Protein AF-A0A645BLD0-F1 (afdb_monomer_lite)

Foldseek 3Di:
DVVVVLVVVVVVVCVVPVDPPCVVPCVVVSVVVVVVVVVVVVCVVVVVVCLQVDQDDLLFFQKKWKWKFWLDIFTFMDRDSVVSVLVSVLSNLCSVLVAAADPDDLQKQWIKMWMWTQTPVRDIDIDIDTHIQDPVCCVVCVVSLVSSLCLLLDLVRVVRRCVVPPDLVFWAWKWKQDPVVRDIDIGGDPLLSQLVVLQNVLSVVSQGRNCRRPSVCQQVWKFPMKMKTKGADDPDPVDPDVPPDRIDIDIDIHTPSSVSNLVSVVVVVDPSVSTHGNNNVVVVVCVVPVPDDPDPPPPDDDDDDDDDDPPDDDDDPDDDDDDDDDDDDDDDDDDD

Sequence (336 aa):
MAVLGLVGYFAAEMLLQKSFHILKRSWKGSVALAAALILACVALELDIPGVERRVPVAEEVQSVEFRLYGQDSVYGDSEDPEMIDRFLTLHQMLVEERPTDSNWDEDALYGSVNLDYTLKNGAHLRRNYSFTISPSEIEAHAALAEQLTELARDREVWQAYMEERFEPGRLMTVEMYLDSENRTLTFEGDTAREILAALKKDIEAGHAGAYTFDSEGWQANTYSTNLSFYYRTPEDTGNGAYYNGSSYSEDVRFSKDYTYLLAALEKAGVDTEDLMTYQKYYDGDYEKYGKEVYYKNQYTEEIQAIPVPDDLTPEIASGDAAVIGGADGPTAVYVG

Secondary structure (DSSP, 8-state):
-HHHHHHHHHHHHHHHH--SGGGGTSHHHHHHHHHHHHHHHHHHHTTTT-STT-PPPGGGEEEEEEEEESSSEEEEEE--HHHHHHHHHHHHHHHHH----PPP-TTSEEEEEEEEEEETTS-EEEEEEEEEE-TTTTTTTHHHHHHHHHHHT-HHHHHHHHHHH--GGGEEEEEEEEGGGTEEEEEEHHHHHHHHHHHHHHHHTT-SSTTTT-HHHHHHHEEEEEEEEEEEPPS---S--S--SSEEEEEEEEETT-HHHHHHHHHTT--GGGPPBHHHHHHHHHHHH-SS-S---------PPPPPPTT---------------SS--------

pLDDT: mean 79.01, std 22.52, range [28.45, 98.62]

Radius of gyration: 28.45 Å; chains: 1; bounding box: 66×66×78 Å

Organism: NCBI:txid1076179

Structure (mmCIF, N/CA/C/O backbone):
data_AF-A0A645BLD0-F1
#
_entry.id   AF-A0A645BLD0-F1
#
loop_
_atom_site.group_PDB
_atom_site.id
_atom_site.type_symbol
_atom_site.label_atom_id
_atom_site.label_alt_id
_atom_site.label_comp_id
_atom_site.label_asym_id
_atom_site.label_entity_id
_atom_site.label_seq_id
_atom_site.pdbx_PDB_ins_code
_atom_site.Cartn_x
_atom_site.Cartn_y
_atom_site.Cartn_z
_atom_site.occupancy
_atom_site.B_iso_or_equiv
_atom_site.auth_seq_id
_atom_site.auth_comp_id
_atom_site.auth_asym_id
_atom_site.auth_atom_id
_atom_site.pdbx_PDB_model_num
ATOM 1 N N . MET A 1 1 ? -10.998 18.434 32.052 1.00 50.22 1 MET A N 1
ATOM 2 C CA . MET A 1 1 ? -12.297 17.795 31.725 1.00 50.22 1 MET A CA 1
ATOM 3 C C . MET A 1 1 ? -13.302 17.794 32.883 1.00 50.22 1 MET A C 1
ATOM 5 O O . MET A 1 1 ? -14.346 18.415 32.739 1.00 50.22 1 MET A O 1
ATOM 9 N N . ALA A 1 2 ? -13.009 17.201 34.049 1.00 44.94 2 ALA A N 1
ATOM 10 C CA . ALA A 1 2 ? -13.977 17.109 35.161 1.00 44.94 2 ALA A CA 1
ATOM 11 C C . ALA A 1 2 ? -14.474 18.468 35.709 1.00 44.94 2 ALA A C 1
ATOM 13 O O . ALA A 1 2 ? -15.653 18.619 36.024 1.00 44.94 2 ALA A O 1
ATOM 14 N N . VAL A 1 3 ? -13.597 19.477 35.770 1.00 49.69 3 VAL A N 1
ATOM 15 C CA . VAL A 1 3 ? -13.947 20.832 36.243 1.00 49.69 3 VAL A CA 1
ATOM 16 C C . VAL A 1 3 ? -14.898 21.540 35.270 1.00 49.69 3 VAL A C 1
ATOM 18 O O . VAL A 1 3 ? -15.888 22.117 35.700 1.00 49.69 3 VAL A O 1
ATOM 21 N N . LEU A 1 4 ? -14.657 21.427 33.960 1.00 61.53 4 LEU A N 1
ATOM 22 C CA . LEU A 1 4 ? -15.536 21.974 32.917 1.00 61.53 4 LEU A CA 1
ATOM 23 C C . LEU A 1 4 ? -16.904 21.275 32.893 1.00 61.53 4 LEU A C 1
ATOM 25 O O . LEU A 1 4 ? -17.925 21.947 32.771 1.00 61.53 4 LEU A O 1
ATOM 29 N N . GLY A 1 5 ? -16.941 19.952 33.093 1.00 61.47 5 GLY A N 1
ATOM 30 C CA . GLY A 1 5 ? -18.193 19.196 33.223 1.00 61.47 5 GLY A CA 1
ATOM 31 C C . GLY A 1 5 ? -19.020 19.608 34.448 1.00 61.47 5 GLY A C 1
ATOM 32 O O . GLY A 1 5 ? -20.235 19.772 34.350 1.00 61.47 5 GLY A O 1
ATOM 33 N N . LEU A 1 6 ? -18.365 19.859 35.587 1.00 60.03 6 LEU A N 1
ATOM 34 C CA . LEU A 1 6 ? -19.014 20.393 36.791 1.00 60.03 6 LEU A CA 1
ATOM 35 C C . LEU A 1 6 ? -19.555 21.811 36.572 1.00 60.03 6 LEU A C 1
ATOM 37 O O . LEU A 1 6 ? -20.690 22.095 36.952 1.00 60.03 6 LEU A O 1
ATOM 41 N N . VAL A 1 7 ? -18.778 22.686 35.927 1.00 65.69 7 VAL A N 1
ATOM 42 C CA . VAL A 1 7 ? -19.206 24.055 35.590 1.00 65.69 7 VAL A CA 1
ATOM 43 C C . VAL A 1 7 ? -20.411 24.032 34.644 1.00 65.69 7 VAL A C 1
ATOM 45 O O . VAL A 1 7 ? -21.383 24.745 34.889 1.00 65.69 7 VAL A O 1
ATOM 48 N N . GLY A 1 8 ? -20.399 23.168 33.624 1.00 67.19 8 GLY A N 1
ATOM 49 C CA . GLY A 1 8 ? -21.519 22.987 32.697 1.00 67.19 8 GLY A CA 1
ATOM 50 C C . GLY A 1 8 ? -22.792 22.477 33.380 1.00 67.19 8 GLY A C 1
ATOM 51 O O . GLY A 1 8 ? -23.874 23.010 33.132 1.00 67.19 8 GLY A O 1
ATOM 52 N N . TYR A 1 9 ? -22.672 21.508 34.296 1.00 67.06 9 TYR A N 1
ATOM 53 C CA . TYR A 1 9 ? -23.810 21.011 35.076 1.00 67.06 9 TYR A CA 1
ATOM 54 C C . TYR A 1 9 ? -24.445 22.108 35.935 1.00 67.06 9 TYR A C 1
ATOM 56 O O . TYR A 1 9 ? -25.657 22.314 35.874 1.00 67.06 9 TYR A O 1
ATOM 64 N N . PHE A 1 10 ? -23.637 22.843 36.707 1.00 62.00 10 PHE A N 1
ATOM 65 C CA . PHE A 1 10 ? -24.157 23.904 37.570 1.00 62.00 10 PHE A CA 1
ATOM 66 C C . PHE A 1 10 ? -24.741 25.069 36.763 1.00 62.00 10 PHE A C 1
ATOM 68 O O . PHE A 1 10 ? -25.770 25.611 37.162 1.00 62.00 10 PHE A O 1
ATOM 75 N N . ALA A 1 11 ? -24.157 25.414 35.611 1.00 62.56 11 ALA A N 1
ATOM 76 C CA . ALA A 1 11 ? -24.707 26.426 34.710 1.00 62.56 11 ALA A CA 1
ATOM 77 C C . ALA A 1 11 ? -26.077 26.011 34.136 1.00 62.56 11 ALA A C 1
ATOM 79 O O . ALA A 1 11 ? -27.018 26.809 34.149 1.00 62.56 11 ALA A O 1
ATOM 80 N N . ALA A 1 12 ? -26.227 24.756 33.699 1.00 65.62 12 ALA A N 1
ATOM 81 C CA . ALA A 1 12 ? -27.497 24.220 33.204 1.00 65.62 12 ALA A CA 1
ATOM 82 C C . ALA A 1 12 ? -28.564 24.118 34.312 1.00 65.62 12 ALA A C 1
ATOM 84 O O . ALA A 1 12 ? -29.725 24.473 34.103 1.00 65.62 12 ALA A O 1
ATOM 85 N N . GLU A 1 13 ? -28.175 23.691 35.515 1.00 61.47 13 GLU A N 1
ATOM 86 C CA . GLU A 1 13 ? -29.075 23.585 36.668 1.00 61.47 13 GLU A CA 1
ATOM 87 C C . GLU A 1 13 ? -29.535 24.974 37.161 1.00 61.47 13 GLU A C 1
ATOM 89 O O . GLU A 1 13 ? -30.711 25.163 37.490 1.00 61.47 13 GLU A O 1
ATOM 94 N N . MET A 1 14 ? -28.648 25.976 37.123 1.00 62.94 14 MET A N 1
ATOM 95 C CA . MET A 1 14 ? -28.976 27.380 37.405 1.00 62.94 14 MET A CA 1
ATOM 96 C C . MET A 1 14 ? -29.949 27.977 36.382 1.00 62.94 14 MET A C 1
ATOM 98 O O . MET A 1 14 ? -30.863 28.708 36.774 1.00 62.94 14 MET A O 1
ATOM 102 N N . LEU A 1 15 ? -29.794 27.648 35.096 1.00 61.81 15 LEU A N 1
ATOM 103 C CA . LEU A 1 15 ? -30.707 28.073 34.029 1.00 61.81 15 LEU A CA 1
ATOM 104 C C . LEU A 1 15 ? -32.101 27.447 34.174 1.00 61.81 15 LEU A C 1
ATOM 106 O O . LEU A 1 15 ? -33.102 28.137 33.982 1.00 61.81 15 LEU A O 1
ATOM 110 N N . LEU A 1 16 ? -32.177 26.169 34.560 1.00 57.75 16 LEU A N 1
ATOM 111 C CA . LEU A 1 16 ? -33.441 25.441 34.719 1.00 57.75 16 LEU A CA 1
ATOM 112 C C . LEU A 1 16 ? -34.217 25.830 35.986 1.00 57.75 16 LEU A C 1
ATOM 114 O O . LEU A 1 16 ? -35.445 25.884 35.953 1.00 57.75 16 LEU A O 1
ATOM 118 N N . GLN A 1 17 ? -33.533 26.099 37.103 1.00 58.41 17 GLN A N 1
ATOM 119 C CA . GLN A 1 17 ? -34.194 26.380 38.389 1.00 58.41 17 GLN A CA 1
ATOM 120 C C . GLN A 1 17 ? -34.234 27.864 38.776 1.00 58.41 17 GLN A C 1
ATOM 122 O O . GLN A 1 17 ? -34.915 28.220 39.741 1.00 58.41 17 GLN A O 1
ATOM 127 N N . LYS A 1 18 ? -33.536 28.740 38.039 1.00 51.81 18 LYS A N 1
ATOM 128 C CA . LYS A 1 18 ? -33.571 30.205 38.198 1.00 51.81 18 LYS A CA 1
ATOM 129 C C . LYS A 1 18 ? -33.331 30.682 39.646 1.00 51.81 18 LYS A C 1
ATOM 131 O O . LYS A 1 18 ? -33.941 31.650 40.098 1.00 51.81 18 LYS A O 1
ATOM 136 N N . SER A 1 19 ? -32.474 29.991 40.403 1.00 51.62 19 SER A N 1
ATOM 137 C CA . SER A 1 19 ? -32.195 30.277 41.819 1.00 51.62 19 SER A CA 1
ATOM 138 C C . SER A 1 19 ? -30.755 29.915 42.193 1.00 51.62 19 SER A C 1
ATOM 140 O O . SER A 1 19 ? -30.235 28.906 41.747 1.00 51.62 19 SER A O 1
ATOM 142 N N . PHE A 1 20 ? -30.105 30.710 43.048 1.00 54.28 20 PHE A N 1
ATOM 143 C CA . PHE A 1 20 ? -28.718 30.490 43.501 1.00 54.28 20 PHE A CA 1
ATOM 144 C C . PHE A 1 20 ? -28.605 29.596 44.756 1.00 54.28 20 PHE A C 1
ATOM 146 O O . PHE A 1 20 ? -27.507 29.288 45.210 1.00 54.28 20 PHE A O 1
ATOM 153 N N . HIS A 1 21 ? -29.726 29.139 45.330 1.00 55.88 21 HIS A N 1
ATOM 154 C CA . HIS A 1 21 ? -29.753 28.334 46.568 1.00 55.88 21 HIS A CA 1
ATOM 155 C C . HIS A 1 21 ? -29.463 26.827 46.370 1.00 55.88 21 HIS A C 1
ATOM 157 O O . HIS A 1 21 ? -29.637 26.024 47.290 1.00 55.88 21 HIS A O 1
ATOM 163 N N . ILE A 1 22 ? -29.031 26.425 45.174 1.00 52.97 22 ILE A N 1
ATOM 164 C CA . ILE A 1 22 ? -28.998 25.025 44.728 1.00 52.97 22 ILE A CA 1
ATOM 165 C C . ILE A 1 22 ? -27.804 24.247 45.328 1.00 52.97 22 ILE A C 1
ATOM 167 O O . ILE A 1 22 ? -27.909 23.044 45.556 1.00 52.97 22 ILE A O 1
ATOM 171 N N . LEU A 1 23 ? -26.733 24.934 45.754 1.00 53.75 23 LEU A N 1
ATOM 172 C CA . LEU A 1 23 ? -25.474 24.322 46.220 1.00 53.75 23 LEU A CA 1
ATOM 173 C C . LEU A 1 23 ? -25.611 23.332 47.398 1.00 53.75 23 LEU A C 1
ATOM 175 O O . LEU A 1 23 ? -24.814 22.409 47.523 1.00 53.75 23 LEU A O 1
ATOM 179 N N . LYS A 1 24 ? -26.620 23.491 48.268 1.00 54.28 24 LYS A N 1
ATOM 180 C CA . LYS A 1 24 ? -26.880 22.554 49.386 1.00 54.28 24 LYS A CA 1
ATOM 181 C C . LYS A 1 24 ? -27.912 21.470 49.064 1.00 54.28 24 LYS A C 1
ATOM 183 O O . LYS A 1 24 ? -28.011 20.495 49.806 1.00 54.28 24 LYS A O 1
ATOM 188 N N . ARG A 1 25 ? -28.706 21.630 47.999 1.00 59.25 25 ARG A N 1
ATOM 189 C CA . ARG A 1 25 ? -29.862 20.769 47.690 1.00 59.25 25 ARG A CA 1
ATOM 190 C C . ARG A 1 25 ? -29.610 19.842 46.499 1.00 59.25 25 ARG A C 1
ATOM 192 O O . ARG A 1 25 ? -30.139 18.734 46.513 1.00 59.25 25 ARG A O 1
ATOM 199 N N . SER A 1 26 ? -28.780 20.238 45.534 1.00 59.78 26 SER A N 1
ATOM 200 C CA . SER A 1 26 ? -28.466 19.427 44.351 1.00 59.78 26 SER A CA 1
ATOM 201 C C . SER A 1 26 ? -27.214 18.564 44.465 1.00 59.78 26 SER A C 1
ATOM 203 O O . SER A 1 26 ? -26.926 17.818 43.538 1.00 59.78 26 SER A O 1
ATOM 205 N N . TRP A 1 27 ? -26.515 18.559 45.606 1.00 66.56 27 TRP A N 1
ATOM 206 C CA . TRP A 1 27 ? -25.286 17.769 45.779 1.00 66.56 27 TRP A CA 1
ATOM 207 C C . TRP A 1 27 ? -25.460 16.279 45.433 1.00 66.56 27 TRP A C 1
ATOM 209 O O . TRP A 1 27 ? -24.560 15.669 44.869 1.00 66.56 27 TRP A O 1
ATOM 219 N N . LYS A 1 28 ? -26.639 15.697 45.700 1.00 72.69 28 LYS A N 1
ATOM 220 C CA . LYS A 1 28 ? -26.962 14.314 45.310 1.00 72.69 28 LYS A CA 1
ATOM 221 C C . LYS A 1 28 ? -27.091 14.145 43.794 1.00 72.69 28 LYS A C 1
ATOM 223 O O . LYS A 1 28 ? -26.675 13.119 43.274 1.00 72.69 28 LYS A O 1
ATOM 228 N N . GLY A 1 29 ? -27.650 15.140 43.104 1.00 69.50 29 GLY A N 1
ATOM 229 C CA . GLY A 1 29 ? -27.737 15.181 41.642 1.00 69.50 29 GLY A CA 1
ATOM 230 C C . GLY A 1 29 ? -26.362 15.362 41.004 1.00 69.50 29 GLY A C 1
ATOM 231 O O . GLY A 1 29 ? -26.018 14.616 40.095 1.00 69.50 29 GLY A O 1
ATOM 232 N N . SER A 1 30 ? -25.529 16.247 41.561 1.00 67.25 30 SER A N 1
ATOM 233 C CA . SER A 1 30 ? -24.136 16.419 41.135 1.00 67.25 30 SER A CA 1
ATOM 234 C C . SER A 1 30 ? -23.315 15.142 41.320 1.00 67.25 30 SER A C 1
ATOM 236 O O . SER A 1 30 ? -22.582 14.757 40.417 1.00 67.25 30 SER A O 1
ATOM 238 N N . VAL A 1 31 ? -23.457 14.453 42.460 1.00 77.25 31 VAL A N 1
ATOM 239 C CA . VAL A 1 31 ? -22.788 13.163 42.708 1.00 77.25 31 VAL A CA 1
ATOM 240 C C . VAL A 1 31 ? -23.306 12.081 41.756 1.00 77.25 31 VAL A C 1
ATOM 242 O O . VAL A 1 31 ? -22.503 11.331 41.211 1.00 77.25 31 VAL A O 1
ATOM 245 N N . ALA A 1 32 ? -24.618 12.012 41.513 1.00 78.06 32 ALA A N 1
ATOM 246 C CA . ALA A 1 32 ? -25.200 11.048 40.580 1.00 78.06 32 ALA A CA 1
ATOM 247 C C . ALA A 1 32 ? -24.738 11.286 39.134 1.00 78.06 32 ALA A C 1
ATOM 249 O O . ALA A 1 32 ? -24.388 10.331 38.446 1.00 78.06 32 ALA A O 1
ATOM 250 N N . LEU A 1 33 ? -24.678 12.543 38.685 1.00 77.75 33 LEU A N 1
ATOM 251 C CA . LEU A 1 33 ? -24.148 12.874 37.365 1.00 77.75 33 LEU A CA 1
ATOM 252 C C . LEU A 1 33 ? -22.652 12.569 37.271 1.00 77.75 33 LEU A C 1
ATOM 254 O O . LEU A 1 33 ? -22.224 11.981 36.286 1.00 77.75 33 LEU A O 1
ATOM 258 N N . ALA A 1 34 ? -21.861 12.941 38.280 1.00 75.62 34 ALA A N 1
ATOM 259 C CA . ALA A 1 34 ? -20.436 12.629 38.300 1.00 75.62 34 ALA A CA 1
ATOM 260 C C . ALA A 1 34 ? -20.203 11.113 38.217 1.00 75.62 34 ALA A C 1
ATOM 262 O O . ALA A 1 34 ? -19.377 10.667 37.428 1.00 75.62 34 ALA A O 1
ATOM 263 N N . ALA A 1 35 ? -20.981 10.317 38.958 1.00 79.69 35 ALA A N 1
ATOM 264 C CA . ALA A 1 35 ? -20.940 8.861 38.869 1.00 79.69 35 ALA A CA 1
ATOM 265 C C . ALA A 1 35 ? -21.338 8.352 37.472 1.00 79.69 35 ALA A C 1
ATOM 267 O O . ALA A 1 35 ? -20.658 7.486 36.932 1.00 79.69 35 ALA A O 1
ATOM 268 N N . ALA A 1 36 ? -22.388 8.908 36.858 1.00 85.00 36 ALA A N 1
ATOM 269 C CA . ALA A 1 36 ? -22.806 8.538 35.505 1.00 85.00 36 ALA A CA 1
ATOM 270 C C . ALA A 1 36 ? -21.742 8.880 34.446 1.00 85.00 36 ALA A C 1
ATOM 272 O O . ALA A 1 36 ? -21.495 8.075 33.555 1.00 85.00 36 ALA A O 1
ATOM 273 N N . LEU A 1 37 ? -21.081 10.035 34.563 1.00 83.44 37 LEU A N 1
ATOM 274 C CA . LEU A 1 37 ? -19.983 10.434 33.681 1.00 83.44 37 LEU A CA 1
ATOM 275 C C . LEU A 1 37 ? -18.760 9.534 33.854 1.00 83.44 37 LEU A C 1
ATOM 277 O O . LEU A 1 37 ? -18.179 9.127 32.860 1.00 83.44 37 LEU A O 1
ATOM 281 N N . ILE A 1 38 ? -18.398 9.180 35.091 1.00 85.50 38 ILE A N 1
ATOM 282 C CA . ILE A 1 38 ? -17.314 8.222 35.350 1.00 85.50 38 ILE A CA 1
ATOM 283 C C . ILE A 1 38 ? -17.651 6.867 34.724 1.00 85.50 38 ILE A C 1
ATOM 285 O O . ILE A 1 38 ? -16.814 6.304 34.030 1.00 85.50 38 ILE A O 1
ATOM 289 N N . LEU A 1 39 ? -18.876 6.365 34.912 1.00 89.25 39 LEU A N 1
ATOM 290 C CA . LEU A 1 39 ? -19.313 5.110 34.296 1.00 89.25 39 LEU A CA 1
ATOM 291 C C . LEU A 1 39 ? -19.285 5.180 32.766 1.00 89.25 39 LEU A C 1
ATOM 293 O O . LEU A 1 39 ? -18.866 4.218 32.133 1.00 89.25 39 LEU A O 1
ATOM 297 N N . ALA A 1 40 ? -19.686 6.307 32.175 1.00 88.19 40 ALA A N 1
ATOM 298 C CA . ALA A 1 40 ? -19.599 6.515 30.734 1.00 88.19 40 ALA A CA 1
ATOM 299 C C . ALA A 1 40 ? -18.141 6.544 30.251 1.00 88.19 40 ALA A C 1
ATOM 301 O O . ALA A 1 40 ? -17.823 5.867 29.281 1.00 88.19 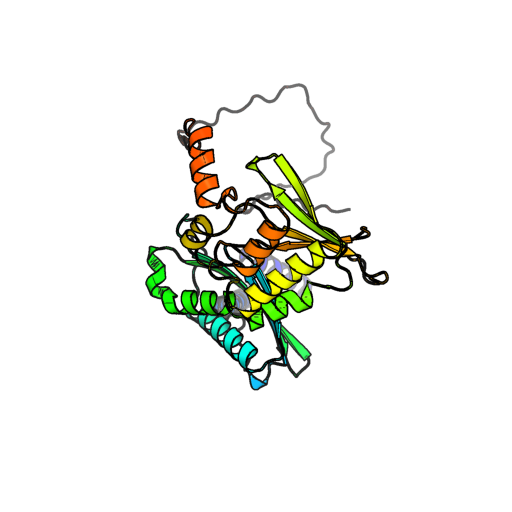40 ALA A O 1
ATOM 302 N N . CYS A 1 41 ? -17.244 7.255 30.943 1.00 86.69 41 CYS A N 1
ATOM 303 C CA . CYS A 1 41 ? -15.819 7.276 30.609 1.00 86.69 41 CYS A CA 1
ATOM 304 C C . CYS A 1 41 ? -15.198 5.880 30.700 1.00 86.69 41 CYS A C 1
ATOM 306 O O . CYS A 1 41 ? -14.531 5.466 29.764 1.00 86.69 41 CYS A O 1
ATOM 308 N N . VAL A 1 42 ? -15.476 5.131 31.771 1.00 89.31 42 VAL A N 1
ATOM 309 C CA . VAL A 1 42 ? -14.995 3.749 31.929 1.00 89.31 42 VAL A CA 1
ATOM 310 C C . VAL A 1 42 ? -15.566 2.843 30.836 1.00 89.31 42 VAL A C 1
ATOM 312 O O . VAL A 1 42 ? -14.854 1.998 30.307 1.00 89.31 42 VAL A O 1
ATOM 315 N N . ALA A 1 43 ? -16.836 3.017 30.460 1.00 88.25 43 ALA A N 1
ATOM 316 C CA . ALA A 1 43 ? -17.438 2.243 29.378 1.00 88.25 43 ALA A CA 1
ATOM 317 C C . ALA A 1 43 ? -16.798 2.529 28.011 1.00 88.25 43 ALA A C 1
ATOM 319 O O . ALA A 1 43 ? -16.690 1.613 27.200 1.00 88.25 43 ALA A O 1
ATOM 320 N N . LEU A 1 44 ? -16.382 3.774 27.767 1.00 87.31 44 LEU A N 1
ATOM 321 C CA . LEU A 1 44 ? -15.659 4.164 26.557 1.00 87.31 44 LEU A CA 1
ATOM 322 C C . LEU A 1 44 ? -14.209 3.662 26.579 1.00 87.31 44 LEU A C 1
ATOM 324 O O . LEU A 1 44 ? -13.760 3.100 25.593 1.00 87.31 44 LEU A O 1
ATOM 328 N N . GLU A 1 45 ? -13.507 3.800 27.705 1.00 84.62 45 GLU A N 1
ATOM 329 C CA . GLU A 1 45 ? -12.110 3.369 27.865 1.00 84.62 45 GLU A CA 1
ATOM 330 C C . GLU A 1 45 ? -11.947 1.848 27.748 1.00 84.62 45 GLU A C 1
ATOM 332 O O . GLU A 1 45 ? -10.973 1.355 27.188 1.00 84.62 45 GLU A O 1
ATOM 337 N N . LEU A 1 46 ? -12.924 1.086 28.240 1.00 86.00 46 LEU A N 1
ATOM 338 C CA . LEU A 1 46 ? -12.948 -0.370 28.093 1.00 86.00 46 LEU A CA 1
ATOM 339 C C . LEU A 1 46 ? -13.497 -0.833 26.736 1.00 86.00 46 LEU A C 1
ATOM 341 O O . LEU A 1 46 ? -13.603 -2.042 26.523 1.00 86.00 46 LEU A O 1
ATOM 345 N N . ASP A 1 47 ? -13.886 0.100 25.860 1.00 88.50 47 ASP A N 1
ATOM 346 C CA . ASP A 1 47 ? -14.599 -0.161 24.610 1.00 88.50 47 ASP A CA 1
ATOM 347 C C . ASP A 1 47 ? -15.763 -1.152 24.810 1.00 88.50 47 ASP A C 1
ATOM 349 O O . ASP A 1 47 ? -15.923 -2.122 24.073 1.00 88.50 47 ASP A O 1
ATOM 353 N N . ILE A 1 48 ? -16.593 -0.942 25.846 1.00 80.88 48 ILE A N 1
ATOM 354 C CA . ILE A 1 48 ? -17.772 -1.791 26.114 1.00 80.88 48 ILE A CA 1
ATOM 355 C C . ILE A 1 48 ? -18.705 -1.873 24.893 1.00 80.88 48 ILE A C 1
ATOM 357 O O . ILE A 1 48 ? -19.227 -2.959 24.630 1.00 80.88 48 ILE A O 1
ATOM 361 N N . PRO A 1 49 ? -18.944 -0.783 24.132 1.00 83.94 49 PRO A N 1
ATOM 362 C CA . PRO A 1 49 ? -19.730 -0.872 22.906 1.00 83.94 49 PRO A CA 1
ATOM 363 C C . PRO A 1 49 ? -19.023 -1.640 21.773 1.00 83.94 49 PRO A C 1
ATOM 365 O O . PRO A 1 49 ? -19.679 -1.976 20.788 1.00 83.94 49 PRO A O 1
ATOM 368 N N . GLY A 1 50 ? -17.721 -1.918 21.900 1.00 83.69 50 GLY A N 1
ATOM 369 C CA . GLY A 1 50 ? -16.924 -2.687 20.948 1.00 83.69 50 GLY A CA 1
ATOM 370 C C . GLY A 1 50 ? -16.656 -1.951 19.640 1.00 83.69 50 GLY A C 1
ATOM 371 O O . GLY A 1 50 ? -16.527 -2.598 18.606 1.00 83.69 50 GLY A O 1
ATOM 372 N N . VAL A 1 51 ? -16.653 -0.614 19.639 1.00 83.75 51 VAL A N 1
ATOM 373 C CA . VAL A 1 51 ? -16.484 0.176 18.413 1.00 83.75 51 VAL A CA 1
ATOM 374 C C . VAL A 1 51 ? -15.086 -0.018 17.849 1.00 83.75 51 VAL A C 1
ATOM 376 O O . VAL A 1 51 ? -14.961 -0.275 16.652 1.00 83.75 51 VAL A O 1
ATOM 379 N N . GLU A 1 52 ? -14.050 0.073 18.681 1.00 83.25 52 GLU A N 1
ATOM 380 C CA . GLU A 1 52 ? -12.658 -0.051 18.232 1.00 83.25 52 GLU A CA 1
ATOM 381 C C . GLU A 1 52 ? -12.348 -1.476 17.779 1.00 83.25 52 GLU A C 1
ATOM 383 O O . GLU A 1 52 ? -11.634 -1.681 16.802 1.00 83.25 52 GLU A O 1
ATOM 388 N N . ARG A 1 53 ? -12.939 -2.466 18.456 1.00 88.19 53 ARG A N 1
ATOM 389 C CA . ARG A 1 53 ? -12.724 -3.895 18.177 1.00 88.19 53 ARG A CA 1
ATOM 390 C C . ARG A 1 53 ? -13.639 -4.479 17.104 1.00 88.19 53 ARG A C 1
ATOM 392 O O . ARG A 1 53 ? -13.573 -5.673 16.826 1.00 88.19 53 ARG A O 1
ATOM 399 N N . ARG A 1 54 ? -14.540 -3.680 16.533 1.00 92.44 54 ARG A N 1
ATOM 400 C CA . ARG A 1 54 ? -15.507 -4.176 15.552 1.00 92.44 54 ARG A CA 1
ATOM 401 C C . ARG A 1 54 ? -14.831 -4.492 14.219 1.00 92.44 54 ARG A C 1
ATOM 403 O O . ARG A 1 54 ? -14.483 -3.573 13.478 1.00 92.44 54 ARG A O 1
ATOM 410 N N . VAL A 1 55 ? -14.821 -5.778 13.883 1.00 96.38 55 VAL A N 1
ATOM 411 C CA . VAL A 1 55 ? -14.571 -6.325 12.543 1.00 96.38 55 VAL A CA 1
ATOM 412 C C . VAL A 1 55 ? -15.920 -6.737 11.929 1.00 96.38 55 VAL A C 1
ATOM 414 O O . VAL A 1 55 ? -16.739 -7.334 12.635 1.00 96.38 55 VAL A O 1
ATOM 417 N N . PRO A 1 56 ? -16.238 -6.360 10.676 1.00 95.94 56 PRO A N 1
ATOM 418 C CA . PRO A 1 56 ? -17.492 -6.764 10.047 1.00 95.94 56 PRO A CA 1
ATOM 419 C C . PRO A 1 56 ? -17.461 -8.254 9.677 1.00 95.94 56 PRO A C 1
ATOM 421 O O . PRO A 1 56 ? -16.401 -8.829 9.457 1.00 95.94 56 PRO A O 1
ATOM 424 N N . VAL A 1 57 ? -18.630 -8.893 9.603 1.00 94.19 57 VAL A N 1
ATOM 425 C CA . VAL A 1 57 ? -18.730 -10.295 9.166 1.00 94.19 57 VAL A CA 1
ATOM 426 C C . VAL A 1 57 ? -18.605 -10.349 7.643 1.00 94.19 57 VAL A C 1
ATOM 428 O O . VAL A 1 57 ? -19.251 -9.556 6.963 1.00 94.19 57 VAL A O 1
ATOM 431 N N . ALA A 1 58 ? -17.840 -11.302 7.099 1.00 95.00 58 ALA A N 1
ATOM 432 C CA . ALA A 1 58 ? -17.594 -11.426 5.655 1.00 95.00 58 ALA A CA 1
ATOM 433 C C . ALA A 1 58 ? -18.878 -11.415 4.806 1.00 95.00 58 ALA A C 1
ATOM 435 O O . ALA A 1 58 ? -18.962 -10.740 3.784 1.00 95.00 58 ALA A O 1
ATOM 436 N N . GLU A 1 59 ? -19.932 -12.089 5.271 1.00 95.62 59 GLU A N 1
ATOM 437 C CA . GLU A 1 59 ? -21.227 -12.139 4.585 1.00 95.62 59 GLU A CA 1
ATOM 438 C C . GLU A 1 59 ? -21.937 -10.778 4.493 1.00 95.62 59 GLU A C 1
ATOM 440 O O . GLU A 1 59 ? -22.811 -10.608 3.640 1.00 95.62 59 GLU A O 1
ATOM 445 N N . GLU A 1 60 ? -21.591 -9.815 5.346 1.00 96.38 60 GLU A N 1
ATOM 446 C CA . GLU A 1 60 ? -22.153 -8.461 5.351 1.00 96.38 60 GLU A CA 1
ATOM 447 C C . GLU A 1 60 ? -21.361 -7.493 4.467 1.00 96.38 60 GLU A C 1
ATOM 449 O O . GLU A 1 60 ? -21.893 -6.439 4.110 1.00 96.38 60 GLU A O 1
ATOM 454 N N . VAL A 1 61 ? -20.123 -7.835 4.102 1.00 98.25 61 VAL A N 1
ATOM 455 C CA . VAL A 1 61 ? -19.237 -6.987 3.299 1.00 98.25 61 VAL A CA 1
ATOM 456 C C . VAL A 1 61 ? -19.603 -7.111 1.821 1.00 98.25 61 VAL A C 1
ATOM 458 O O . VAL A 1 61 ? -19.830 -8.203 1.301 1.00 98.25 61 VAL A O 1
ATOM 461 N N . GLN A 1 62 ? -19.724 -5.965 1.157 1.00 98.19 62 GLN A N 1
ATOM 462 C CA . GLN A 1 62 ? -19.896 -5.859 -0.288 1.00 98.19 62 GLN A CA 1
ATOM 463 C C . GLN A 1 62 ? -18.549 -5.637 -0.979 1.00 98.19 62 GLN A C 1
ATOM 465 O O . GLN A 1 62 ? -18.269 -6.305 -1.965 1.00 98.19 62 GLN A O 1
ATOM 470 N N . SER A 1 63 ? -17.737 -4.716 -0.460 1.00 98.25 63 SER A N 1
ATOM 471 C CA . SER A 1 63 ? -16.404 -4.415 -0.978 1.00 98.25 63 SER A CA 1
ATOM 472 C C . SER A 1 63 ? -15.491 -3.896 0.129 1.00 98.25 63 SER A C 1
ATOM 474 O O . SER A 1 63 ? -15.965 -3.440 1.180 1.00 98.25 63 SER A O 1
ATOM 476 N N . VAL A 1 64 ? -14.184 -3.961 -0.114 1.00 98.44 64 VAL A N 1
ATOM 477 C CA . VAL A 1 64 ? -13.151 -3.351 0.726 1.00 98.44 64 VAL A CA 1
ATOM 478 C C . VAL A 1 64 ? -12.270 -2.445 -0.129 1.00 98.44 64 VAL A C 1
ATOM 480 O O . VAL A 1 64 ? -11.701 -2.901 -1.114 1.00 98.44 64 VAL A O 1
ATOM 483 N N . GLU A 1 65 ? -12.156 -1.171 0.245 1.00 98.25 65 GLU A N 1
ATOM 484 C CA . GLU A 1 65 ? -11.042 -0.311 -0.171 1.00 98.25 65 GLU A CA 1
ATOM 485 C C . GLU A 1 65 ? -9.929 -0.482 0.864 1.00 98.25 65 GLU A C 1
ATOM 487 O O . GLU A 1 65 ? -10.171 -0.383 2.072 1.00 98.25 65 GLU A O 1
ATOM 492 N N . PHE A 1 66 ? -8.712 -0.747 0.408 1.00 98.19 66 PHE A N 1
ATOM 493 C CA . PHE A 1 66 ? -7.562 -0.988 1.264 1.00 98.19 66 PHE A CA 1
ATOM 494 C C . PHE A 1 66 ? -6.403 -0.075 0.888 1.00 98.19 66 PHE A C 1
ATOM 496 O O . PHE A 1 66 ? -6.186 0.246 -0.278 1.00 98.19 66 PHE A O 1
ATOM 503 N N . ARG A 1 67 ? -5.612 0.317 1.887 1.00 97.56 67 ARG A N 1
ATOM 504 C CA . ARG A 1 67 ? -4.321 0.979 1.691 1.00 97.56 67 ARG A CA 1
ATOM 505 C C . ARG A 1 67 ? -3.315 0.426 2.680 1.00 97.56 67 ARG A C 1
ATOM 507 O O . ARG A 1 67 ? -3.551 0.480 3.887 1.00 97.56 67 ARG A O 1
ATOM 514 N N . LEU A 1 68 ? -2.211 -0.083 2.159 1.00 97.56 68 LEU A N 1
ATOM 515 C CA . LEU A 1 68 ? -1.074 -0.580 2.914 1.00 97.56 68 LEU A CA 1
ATOM 516 C C . LEU A 1 68 ? 0.087 0.389 2.701 1.00 97.56 68 LEU A C 1
ATOM 518 O O . LEU A 1 68 ? 0.467 0.668 1.564 1.00 97.56 68 LEU A O 1
ATOM 522 N N . TYR A 1 69 ? 0.635 0.904 3.794 1.00 95.25 69 TYR A N 1
ATOM 523 C CA . TYR A 1 69 ? 1.763 1.824 3.800 1.00 95.25 69 TYR A CA 1
ATOM 524 C C . TYR A 1 69 ? 2.880 1.247 4.660 1.00 95.25 69 TYR A C 1
ATOM 526 O O . TYR A 1 69 ? 2.650 0.929 5.822 1.00 95.25 69 TYR A O 1
ATOM 534 N N . GLY A 1 70 ? 4.078 1.166 4.100 1.00 93.75 70 GLY A N 1
ATOM 535 C CA . GLY A 1 70 ? 5.324 0.859 4.793 1.00 93.75 70 GLY A CA 1
ATOM 536 C C . GLY A 1 70 ? 6.460 1.647 4.142 1.00 93.75 70 GLY A C 1
ATOM 537 O O . GLY A 1 70 ? 6.355 2.865 3.992 1.00 93.75 70 GLY A O 1
ATOM 538 N N . GLN A 1 71 ? 7.516 0.961 3.702 1.00 92.38 71 GLN A N 1
ATOM 539 C CA . GLN A 1 71 ? 8.573 1.543 2.860 1.00 92.38 71 GLN A CA 1
ATOM 540 C C . GLN A 1 71 ? 8.052 1.948 1.474 1.00 92.38 71 GLN A C 1
ATOM 542 O O . GLN A 1 71 ? 8.500 2.933 0.884 1.00 92.38 71 GLN A O 1
ATOM 547 N N . ASP A 1 72 ? 7.051 1.213 0.990 1.00 92.25 72 ASP A N 1
ATOM 548 C CA . ASP A 1 72 ? 6.258 1.571 -0.179 1.00 92.25 72 ASP A CA 1
ATOM 549 C C . ASP A 1 72 ? 4.775 1.657 0.165 1.00 92.25 72 ASP A C 1
ATOM 551 O O . ASP A 1 72 ? 4.364 1.382 1.293 1.00 92.25 72 ASP A O 1
ATOM 555 N N . SER A 1 73 ? 3.955 2.018 -0.815 1.00 93.12 73 SER A N 1
ATOM 556 C CA . SER A 1 73 ? 2.507 2.022 -0.648 1.00 93.12 73 SER A CA 1
ATOM 557 C C . SER A 1 73 ? 1.801 1.285 -1.767 1.00 93.12 73 SER A C 1
ATOM 559 O O . SER A 1 73 ? 2.089 1.531 -2.936 1.00 93.12 73 SER A O 1
ATOM 561 N N . VAL A 1 74 ? 0.813 0.472 -1.404 1.00 95.25 74 VAL A N 1
ATOM 562 C CA . VAL A 1 74 ? -0.116 -0.154 -2.345 1.00 95.25 74 VAL A CA 1
ATOM 563 C C . VAL A 1 74 ? -1.541 0.008 -1.833 1.00 95.25 74 VAL A C 1
ATOM 565 O O . VAL A 1 74 ? -1.804 -0.063 -0.631 1.00 95.25 74 VAL A O 1
ATOM 568 N N . TYR A 1 75 ? -2.467 0.295 -2.736 1.00 95.25 75 TYR A N 1
ATOM 569 C CA . TYR A 1 75 ? -3.869 0.516 -2.412 1.00 95.25 75 TYR A CA 1
ATOM 570 C C . TYR A 1 75 ? -4.755 0.150 -3.593 1.00 95.25 75 TYR A C 1
ATOM 572 O O . TYR A 1 75 ? -4.279 0.061 -4.718 1.00 95.25 75 TYR A O 1
ATOM 580 N N . GLY A 1 76 ? -6.029 -0.070 -3.317 1.00 95.94 76 GLY A N 1
ATOM 581 C CA . GLY A 1 76 ? -7.024 -0.411 -4.318 1.00 95.94 76 GLY A CA 1
ATOM 582 C C . GLY A 1 76 ? -8.335 -0.781 -3.651 1.00 95.94 76 GLY A C 1
ATOM 583 O O . GLY A 1 76 ? -8.490 -0.658 -2.430 1.00 95.94 76 GLY A O 1
ATOM 584 N N . ASP A 1 77 ? -9.267 -1.280 -4.446 1.00 96.88 77 ASP A N 1
ATOM 585 C CA . ASP A 1 77 ? -10.514 -1.845 -3.962 1.00 96.88 77 ASP A CA 1
ATOM 586 C C . ASP A 1 77 ? -10.756 -3.253 -4.511 1.00 96.88 77 ASP A C 1
ATOM 588 O O . ASP A 1 77 ? -10.172 -3.676 -5.510 1.00 96.88 77 ASP A O 1
ATOM 592 N N . SER A 1 78 ? -11.583 -4.022 -3.806 1.00 96.62 78 SER A N 1
ATOM 593 C CA . SER A 1 78 ? -11.984 -5.350 -4.252 1.00 96.62 78 SER A CA 1
ATOM 594 C C . SER A 1 78 ? -13.386 -5.723 -3.778 1.00 96.62 78 SER A C 1
ATOM 596 O O . SER A 1 78 ? -13.767 -5.488 -2.627 1.00 96.62 78 SER A O 1
ATOM 598 N N . GLU A 1 79 ? -14.139 -6.357 -4.678 1.00 97.12 79 GLU A N 1
ATOM 599 C CA . GLU A 1 79 ? -15.398 -7.060 -4.396 1.00 97.12 79 GLU A CA 1
ATOM 600 C C . GLU A 1 79 ? -15.201 -8.588 -4.318 1.00 97.12 79 GLU A C 1
ATOM 602 O O . GLU A 1 79 ? -16.161 -9.331 -4.094 1.00 97.12 79 GLU A O 1
ATOM 607 N N . ASP A 1 80 ? -13.974 -9.077 -4.533 1.00 96.75 80 ASP A N 1
ATOM 608 C CA . ASP A 1 80 ? -13.676 -10.506 -4.541 1.00 96.75 80 ASP A CA 1
ATOM 609 C C . ASP A 1 80 ? -13.751 -11.095 -3.117 1.00 96.75 80 ASP A C 1
ATOM 611 O O . ASP A 1 80 ? -13.065 -10.606 -2.213 1.00 96.75 80 ASP A O 1
ATOM 615 N N . PRO A 1 81 ? -14.560 -12.147 -2.878 1.00 96.56 81 PRO A N 1
ATOM 616 C CA . PRO A 1 81 ? -14.719 -12.719 -1.544 1.00 96.56 81 PRO A CA 1
ATOM 617 C C . PRO A 1 81 ? -13.425 -13.244 -0.914 1.00 96.56 81 PRO A C 1
ATOM 619 O O . PRO A 1 81 ? -13.294 -13.172 0.305 1.00 96.56 81 PRO A O 1
ATOM 622 N N . GLU A 1 82 ? -12.487 -13.773 -1.708 1.00 96.12 82 GLU A N 1
ATOM 623 C CA . GLU A 1 82 ? -11.207 -14.283 -1.197 1.00 96.12 82 GLU A CA 1
ATOM 624 C C . GLU A 1 82 ? -10.310 -13.128 -0.734 1.00 96.12 82 GLU A C 1
ATOM 626 O O . GLU A 1 82 ? -9.767 -13.166 0.373 1.00 96.12 82 GLU A O 1
ATOM 631 N N . MET A 1 83 ? -10.237 -12.048 -1.517 1.00 96.56 83 MET A N 1
ATOM 632 C CA . MET A 1 83 ? -9.539 -10.826 -1.112 1.00 96.56 83 MET A CA 1
ATOM 633 C C . MET A 1 83 ? -10.158 -10.185 0.140 1.00 96.56 83 MET A C 1
ATOM 635 O O . MET A 1 83 ? -9.442 -9.804 1.070 1.00 96.56 83 MET A O 1
ATOM 639 N N . ILE A 1 84 ? -11.492 -10.103 0.200 1.00 98.06 84 ILE A N 1
ATOM 640 C CA . ILE A 1 84 ? -12.220 -9.581 1.365 1.00 98.06 84 ILE A CA 1
ATOM 641 C C . ILE A 1 84 ? -11.874 -10.384 2.626 1.00 98.06 84 ILE A C 1
ATOM 643 O O . ILE A 1 84 ? -11.592 -9.785 3.663 1.00 98.06 84 ILE A O 1
ATOM 647 N N . ASP A 1 85 ? -11.865 -11.718 2.556 1.00 97.81 85 ASP A N 1
ATOM 648 C CA . ASP A 1 85 ? -11.559 -12.582 3.706 1.00 97.81 85 ASP A CA 1
ATOM 649 C C . ASP A 1 85 ? -10.133 -12.367 4.237 1.00 97.81 85 ASP A C 1
ATOM 651 O O . ASP A 1 85 ? -9.911 -12.296 5.449 1.00 97.81 85 ASP A O 1
ATOM 655 N N . ARG A 1 86 ? -9.164 -12.151 3.341 1.00 97.81 86 ARG A N 1
ATOM 656 C CA . ARG A 1 86 ? -7.779 -11.845 3.725 1.00 97.81 86 ARG A CA 1
ATOM 657 C C . ARG A 1 86 ? -7.644 -10.487 4.408 1.00 97.81 86 ARG A C 1
ATOM 659 O O . ARG A 1 86 ? -6.968 -10.388 5.431 1.00 97.81 86 ARG A O 1
ATOM 666 N N . PHE A 1 87 ? -8.326 -9.449 3.918 1.00 98.31 87 PHE A N 1
ATOM 667 C CA . PHE A 1 87 ? -8.335 -8.146 4.595 1.00 98.31 87 PHE A CA 1
ATOM 668 C C . PHE A 1 87 ? -9.097 -8.169 5.924 1.00 98.31 87 PHE A C 1
ATOM 670 O O . PHE A 1 87 ? -8.694 -7.488 6.868 1.00 98.31 87 PHE A O 1
ATOM 677 N N . LEU A 1 88 ? -10.152 -8.980 6.043 1.00 98.19 88 LEU A N 1
ATOM 678 C CA . LEU A 1 88 ? -10.827 -9.220 7.321 1.00 98.19 88 LEU A CA 1
ATOM 679 C C . LEU A 1 88 ? -9.923 -9.954 8.312 1.00 98.19 88 LEU A C 1
ATOM 681 O O . LEU A 1 88 ? -9.903 -9.592 9.487 1.00 98.19 88 LEU A O 1
ATOM 685 N N . THR A 1 89 ? -9.146 -10.928 7.837 1.00 98.12 89 THR A N 1
ATOM 686 C CA . THR A 1 89 ? -8.135 -11.633 8.635 1.00 98.12 89 THR A CA 1
ATOM 687 C C . THR A 1 89 ? -7.077 -10.656 9.138 1.00 98.12 89 THR A C 1
ATOM 689 O O . THR A 1 89 ? -6.861 -10.566 10.345 1.00 98.12 89 THR A O 1
ATOM 692 N N . LEU A 1 90 ? -6.506 -9.829 8.253 1.00 98.06 90 LEU A N 1
ATOM 693 C CA . LEU A 1 90 ? -5.570 -8.769 8.640 1.00 98.06 90 LEU A CA 1
ATOM 694 C C . LEU A 1 90 ? -6.187 -7.813 9.676 1.00 98.06 90 LEU A C 1
ATOM 696 O O . LEU A 1 90 ? -5.562 -7.494 10.686 1.00 98.06 90 LEU A O 1
ATOM 700 N N . HIS A 1 91 ? -7.427 -7.368 9.458 1.00 97.81 91 HIS A N 1
ATOM 701 C CA . HIS A 1 91 ? -8.138 -6.488 10.387 1.00 97.81 91 HIS A CA 1
ATOM 702 C C . HIS A 1 91 ? -8.328 -7.142 11.762 1.00 97.81 91 HIS A C 1
ATOM 704 O O . HIS A 1 91 ? -8.113 -6.490 12.785 1.00 97.81 91 HIS A O 1
ATOM 710 N N . GLN A 1 92 ? -8.683 -8.427 11.802 1.00 97.31 92 GLN A N 1
ATOM 711 C CA . GLN A 1 92 ? -8.815 -9.179 13.045 1.00 97.31 92 GLN A CA 1
ATOM 712 C C . GLN A 1 92 ? -7.480 -9.254 13.797 1.00 97.31 92 GLN A C 1
ATOM 714 O O . GLN A 1 92 ? -7.445 -8.960 14.992 1.00 97.31 92 GLN A O 1
ATOM 719 N N . MET A 1 93 ? -6.381 -9.550 13.098 1.00 96.88 93 MET A N 1
ATOM 720 C CA . MET A 1 93 ? -5.040 -9.591 13.693 1.00 96.88 93 MET A CA 1
ATOM 721 C C . MET A 1 93 ? -4.635 -8.231 14.271 1.00 96.88 93 MET A C 1
ATOM 723 O O . MET A 1 93 ? -4.178 -8.160 15.407 1.00 96.88 93 MET A O 1
ATOM 727 N N . LEU A 1 94 ? -4.894 -7.129 13.559 1.00 95.25 94 LEU A N 1
ATOM 728 C CA . LEU A 1 94 ? -4.620 -5.772 14.054 1.00 95.25 94 LEU A CA 1
ATOM 729 C C . LEU A 1 94 ? -5.412 -5.434 15.332 1.00 95.25 94 LEU A C 1
ATOM 731 O O . LEU A 1 94 ? -4.892 -4.774 16.234 1.00 95.25 94 LEU A O 1
ATOM 735 N N . VAL A 1 95 ? -6.663 -5.897 15.435 1.00 94.50 95 VAL A N 1
ATOM 736 C CA . VAL A 1 95 ? -7.509 -5.705 16.626 1.00 94.50 95 VAL A CA 1
ATOM 737 C C . VAL A 1 95 ? -7.024 -6.527 17.825 1.00 94.50 95 VAL A C 1
ATOM 739 O O . VAL A 1 95 ? -7.138 -6.051 18.965 1.00 94.50 95 VAL A O 1
ATOM 742 N N . GLU A 1 96 ? -6.531 -7.742 17.580 1.00 93.06 96 GLU A N 1
ATOM 743 C CA . GLU A 1 96 ? -6.070 -8.689 18.600 1.00 93.06 96 GLU A CA 1
ATOM 744 C C . GLU A 1 96 ? -4.663 -8.371 19.104 1.00 93.06 96 GLU A C 1
ATOM 746 O O . GLU A 1 96 ? -4.457 -8.278 20.316 1.00 93.06 96 GLU A O 1
ATOM 751 N N . GLU A 1 97 ? -3.717 -8.176 18.189 1.00 91.62 97 GLU A N 1
ATOM 752 C CA . GLU A 1 97 ? -2.304 -7.984 18.506 1.00 91.62 97 GLU A CA 1
ATOM 753 C C . GLU A 1 97 ? -1.993 -6.565 18.984 1.00 91.62 97 GLU A C 1
ATOM 755 O O . GLU A 1 97 ? -1.161 -6.397 19.873 1.00 91.62 97 GLU A O 1
ATOM 760 N N . ARG A 1 98 ? -2.691 -5.551 18.447 1.00 86.31 98 ARG A N 1
ATOM 761 C CA . ARG A 1 98 ? -2.557 -4.133 18.834 1.00 86.31 98 ARG A CA 1
ATOM 762 C C . ARG A 1 98 ? -1.091 -3.673 18.899 1.00 86.31 98 ARG A C 1
ATOM 764 O O . ARG A 1 98 ? -0.655 -3.223 19.966 1.00 86.31 98 ARG A O 1
ATOM 771 N N . PRO A 1 99 ? -0.337 -3.782 17.790 1.00 82.81 99 PRO A N 1
ATOM 772 C CA . PRO A 1 99 ? 1.046 -3.326 17.761 1.00 82.81 99 PRO A CA 1
ATOM 773 C C . PRO A 1 99 ? 1.111 -1.854 18.183 1.00 82.81 99 PRO A C 1
ATOM 775 O O . PRO A 1 99 ? 0.222 -1.056 17.866 1.00 82.81 99 PRO A O 1
ATOM 778 N N . THR A 1 100 ? 2.118 -1.518 18.984 1.00 77.88 100 THR A N 1
ATOM 779 C CA . THR A 1 100 ? 2.189 -0.199 19.614 1.00 77.88 100 THR 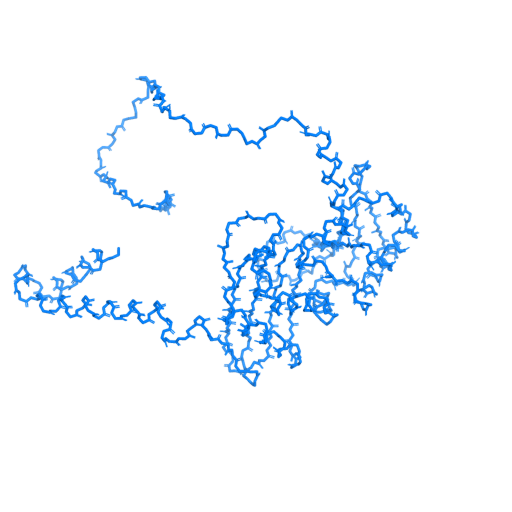A CA 1
ATOM 780 C C . THR A 1 100 ? 2.715 0.864 18.654 1.00 77.88 100 THR A C 1
ATOM 782 O O . THR A 1 100 ? 3.375 0.579 17.660 1.00 77.88 100 THR A O 1
ATOM 785 N N . ASP A 1 101 ? 2.405 2.121 18.950 1.00 70.62 101 ASP A N 1
ATOM 786 C CA . ASP A 1 101 ? 3.091 3.261 18.349 1.00 70.62 101 ASP A CA 1
ATOM 787 C C . ASP A 1 101 ? 4.315 3.563 19.228 1.00 70.62 101 ASP A C 1
ATOM 789 O O . ASP A 1 101 ? 4.222 4.268 20.239 1.00 70.62 101 ASP A O 1
ATOM 793 N N . SER A 1 102 ? 5.430 2.880 18.950 1.00 65.12 102 SER A N 1
ATOM 794 C CA . SER A 1 102 ? 6.677 3.038 19.704 1.00 65.12 102 SER A CA 1
ATOM 795 C C . SER A 1 102 ? 7.515 4.200 19.168 1.00 65.12 102 SER A C 1
ATOM 797 O O . SER A 1 102 ? 7.359 4.642 18.032 1.00 65.12 102 SER A O 1
ATOM 799 N N . ASN A 1 103 ? 8.466 4.676 19.980 1.00 67.31 103 ASN A N 1
ATOM 800 C CA . ASN A 1 103 ? 9.477 5.628 19.514 1.00 67.31 103 ASN A CA 1
ATOM 801 C C . ASN A 1 103 ? 10.209 5.090 18.273 1.00 67.31 103 ASN A C 1
ATOM 803 O O . ASN A 1 103 ? 10.398 3.881 18.141 1.00 67.31 103 ASN A O 1
ATOM 807 N N . TRP A 1 104 ? 10.637 6.011 17.408 1.00 65.25 104 TRP A N 1
ATOM 808 C CA . TRP A 1 104 ? 11.361 5.703 16.177 1.00 65.25 104 TRP A CA 1
ATOM 809 C C . TRP A 1 104 ? 12.623 4.870 16.450 1.00 65.25 104 TRP A C 1
ATOM 811 O O . TRP A 1 104 ? 13.459 5.254 17.272 1.00 65.25 104 TRP A O 1
ATOM 821 N N . ASP A 1 105 ? 12.729 3.754 15.736 1.00 74.00 105 ASP A N 1
ATOM 822 C CA . ASP A 1 105 ? 13.853 2.822 15.694 1.00 74.00 105 ASP A CA 1
ATOM 823 C C . ASP A 1 105 ? 14.097 2.503 14.210 1.00 74.00 105 ASP A C 1
ATOM 825 O O . ASP A 1 105 ? 13.143 2.282 13.461 1.00 74.00 105 ASP A O 1
ATOM 829 N N . GLU A 1 106 ? 15.355 2.569 13.773 1.00 73.88 106 GLU A N 1
ATOM 830 C CA . GLU A 1 106 ? 15.738 2.433 12.362 1.00 73.88 106 GLU A CA 1
ATOM 831 C C . GLU A 1 106 ? 15.456 1.034 11.800 1.00 73.88 106 GLU A C 1
ATOM 833 O O . GLU A 1 106 ? 15.147 0.895 10.612 1.00 73.88 106 GLU A O 1
ATOM 838 N N . ASP A 1 107 ? 15.473 0.028 12.675 1.00 77.94 107 ASP A N 1
ATOM 839 C CA . ASP A 1 107 ? 15.260 -1.377 12.330 1.00 77.94 107 ASP A CA 1
ATOM 840 C C . ASP A 1 107 ? 13.810 -1.828 12.570 1.00 77.94 107 ASP A C 1
ATOM 842 O O . ASP A 1 107 ? 13.464 -2.991 12.347 1.00 77.94 107 ASP A O 1
ATOM 846 N N . ALA A 1 108 ? 12.936 -0.936 13.047 1.00 85.25 108 ALA A N 1
ATOM 847 C CA . ALA A 1 108 ? 11.548 -1.289 13.297 1.00 85.25 108 ALA A CA 1
ATOM 848 C C . ALA A 1 108 ? 10.728 -1.394 12.006 1.00 85.25 108 ALA A C 1
ATOM 850 O O . ALA A 1 108 ? 10.864 -0.607 11.065 1.00 85.25 108 ALA A O 1
ATOM 851 N N . LEU A 1 109 ? 9.786 -2.337 12.001 1.00 88.06 109 LEU A N 1
ATOM 852 C CA . LEU A 1 109 ? 8.763 -2.411 10.968 1.00 88.06 109 LEU A CA 1
ATOM 853 C C . LEU A 1 109 ? 7.724 -1.329 11.257 1.00 88.06 109 LEU A C 1
ATOM 855 O O . LEU A 1 109 ? 6.907 -1.456 12.167 1.00 88.06 109 LEU A O 1
ATOM 859 N N . TYR A 1 110 ? 7.758 -0.258 10.474 1.00 89.12 110 TYR A N 1
ATOM 860 C CA . TYR A 1 110 ? 6.715 0.759 10.452 1.00 89.12 110 TYR A CA 1
ATOM 861 C C . TYR A 1 110 ? 5.629 0.384 9.442 1.00 89.12 110 TYR A C 1
ATOM 863 O O . TYR A 1 110 ? 5.929 -0.045 8.325 1.00 89.12 110 TYR A O 1
ATOM 871 N N . GLY A 1 111 ? 4.368 0.584 9.820 1.00 91.56 111 GLY A N 1
ATOM 872 C CA . GLY A 1 111 ? 3.249 0.339 8.929 1.00 91.56 111 GLY A CA 1
ATOM 873 C C . GLY A 1 111 ? 2.017 1.180 9.230 1.00 91.56 111 GLY A C 1
ATOM 874 O O . GLY A 1 111 ? 1.745 1.566 10.368 1.00 91.56 111 GLY A O 1
ATOM 875 N N . SER A 1 112 ? 1.226 1.435 8.193 1.00 94.44 112 SER A N 1
ATOM 876 C CA . SER A 1 112 ? -0.144 1.910 8.329 1.00 94.44 112 SER A CA 1
ATOM 877 C C . SER A 1 112 ? -1.081 1.139 7.405 1.00 94.44 112 SER A C 1
ATOM 879 O O . SER A 1 112 ? -0.748 0.837 6.260 1.00 94.44 112 SER A O 1
ATOM 881 N N . VAL A 1 113 ? -2.260 0.804 7.926 1.00 97.50 113 VAL A N 1
ATOM 882 C CA . VAL A 1 113 ? -3.302 0.053 7.226 1.00 97.50 113 VAL A CA 1
ATOM 883 C C . VAL A 1 113 ? -4.609 0.822 7.325 1.00 97.50 113 VAL A C 1
ATOM 885 O O . VAL A 1 113 ? -5.139 1.014 8.421 1.00 97.50 113 VAL A O 1
ATOM 888 N N . ASN A 1 114 ? -5.152 1.220 6.178 1.00 97.75 114 ASN A N 1
ATOM 889 C CA . ASN A 1 114 ? -6.470 1.838 6.085 1.00 97.75 114 ASN A CA 1
ATOM 890 C C . ASN A 1 114 ? -7.426 0.888 5.370 1.00 97.75 114 ASN A C 1
ATOM 892 O O . ASN A 1 114 ? -7.109 0.406 4.287 1.00 97.75 114 ASN A O 1
ATOM 896 N N . LEU A 1 115 ? -8.588 0.641 5.967 1.00 98.38 115 LEU A N 1
ATOM 897 C CA . LEU A 1 115 ? -9.631 -0.233 5.434 1.00 98.38 115 LEU A CA 1
ATOM 898 C C . LEU A 1 115 ? -10.959 0.522 5.451 1.00 98.38 115 LEU A C 1
ATOM 900 O O . LEU A 1 115 ? -11.381 1.004 6.505 1.00 98.38 115 LEU A O 1
ATOM 904 N N . ASP A 1 116 ? -11.626 0.617 4.307 1.00 98.12 116 ASP A N 1
ATOM 905 C CA . ASP A 1 116 ? -12.988 1.134 4.186 1.00 98.12 116 ASP A CA 1
ATOM 906 C C . ASP A 1 116 ? -13.893 0.034 3.630 1.00 98.12 116 ASP A C 1
ATOM 908 O O . ASP A 1 116 ? -13.824 -0.333 2.458 1.00 98.12 116 ASP A O 1
ATOM 912 N N . TYR A 1 117 ? -14.722 -0.536 4.501 1.00 98.44 117 TYR A N 1
ATOM 913 C CA . TYR A 1 117 ? -15.680 -1.561 4.110 1.00 98.44 117 TYR A CA 1
ATOM 914 C C . TYR A 1 117 ? -16.997 -0.913 3.710 1.00 98.44 117 TYR A C 1
ATOM 916 O O . TYR A 1 117 ? -17.638 -0.248 4.532 1.00 98.44 117 TYR A O 1
ATOM 924 N N . THR A 1 118 ? -17.464 -1.207 2.501 1.00 98.44 118 THR A N 1
ATOM 925 C CA . THR A 1 118 ? -18.862 -0.983 2.128 1.00 98.44 118 THR A CA 1
ATOM 926 C C . THR A 1 118 ? -19.655 -2.236 2.475 1.00 98.44 118 THR A C 1
ATOM 928 O O . THR A 1 118 ? -19.336 -3.332 2.019 1.00 98.44 118 THR A O 1
ATOM 931 N N . LEU A 1 119 ? -20.684 -2.101 3.310 1.00 98.12 119 LEU A N 1
ATOM 932 C CA . LEU A 1 119 ? -21.556 -3.206 3.705 1.00 98.12 119 LEU A CA 1
ATOM 933 C C . LEU A 1 119 ? -22.765 -3.306 2.770 1.00 98.12 119 LEU A C 1
ATOM 935 O O . LEU A 1 119 ? -23.266 -2.303 2.266 1.00 98.12 119 LEU A O 1
ATOM 939 N N . LYS A 1 120 ? -23.329 -4.507 2.625 1.00 97.56 120 LYS A N 1
ATOM 940 C CA . LYS A 1 120 ? -24.495 -4.788 1.760 1.00 97.56 120 LYS A CA 1
ATOM 941 C C . LYS A 1 120 ? -25.755 -3.993 2.118 1.00 97.56 120 LYS A C 1
ATOM 943 O O . LYS A 1 120 ? -26.667 -3.874 1.305 1.00 97.56 120 LYS A O 1
ATOM 948 N N . ASN A 1 121 ? -25.838 -3.469 3.342 1.00 96.06 121 ASN A N 1
ATOM 949 C CA . ASN A 1 121 ? -26.927 -2.594 3.782 1.00 96.06 121 ASN A CA 1
ATOM 950 C C . ASN A 1 121 ? -26.685 -1.102 3.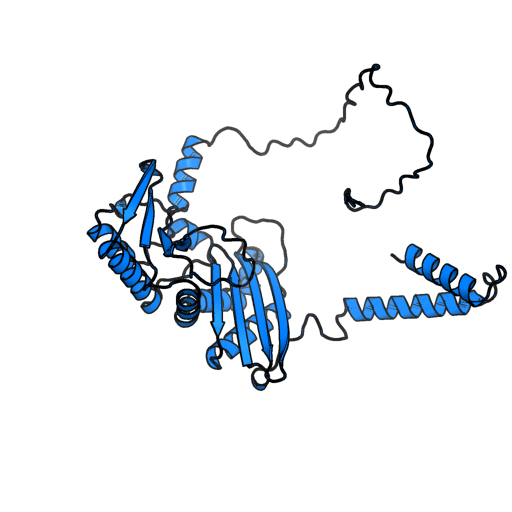461 1.00 96.06 121 ASN A C 1
ATOM 952 O O . ASN A 1 121 ? -27.502 -0.267 3.848 1.00 96.06 121 ASN A O 1
ATOM 956 N N . GLY A 1 122 ? -25.582 -0.771 2.784 1.00 94.81 122 GLY A N 1
ATOM 957 C CA . GLY A 1 122 ? -25.171 0.587 2.427 1.00 94.81 122 GLY A CA 1
ATOM 958 C C . GLY A 1 122 ? -24.432 1.350 3.531 1.00 94.81 122 GLY A C 1
ATOM 959 O O . GLY A 1 122 ? -24.145 2.530 3.356 1.00 94.81 122 GLY A O 1
ATOM 960 N N . ALA A 1 123 ? -24.150 0.730 4.681 1.00 95.38 123 ALA A N 1
ATOM 961 C CA . ALA A 1 123 ? -23.314 1.342 5.709 1.00 95.38 123 ALA A CA 1
ATOM 962 C C . ALA A 1 123 ? -21.824 1.223 5.357 1.00 95.38 123 ALA A C 1
ATOM 964 O O . ALA A 1 123 ? -21.410 0.258 4.719 1.00 95.38 123 ALA A O 1
ATOM 965 N N . HIS A 1 124 ? -21.024 2.169 5.849 1.00 95.62 124 HIS A N 1
ATOM 966 C CA . HIS A 1 124 ? -19.569 2.162 5.704 1.00 95.62 124 HIS A CA 1
ATOM 967 C C . HIS A 1 124 ? -18.883 1.950 7.052 1.00 95.62 124 HIS A C 1
ATOM 969 O O . HIS A 1 124 ? -19.342 2.461 8.082 1.00 95.62 124 HIS A O 1
ATOM 975 N N . LEU A 1 125 ? -17.770 1.221 7.045 1.00 96.38 125 LEU A N 1
ATOM 976 C CA . LEU A 1 125 ? -16.916 1.022 8.209 1.00 96.38 125 LEU A CA 1
ATOM 977 C C . LEU A 1 125 ? -15.466 1.337 7.848 1.00 96.38 125 LEU A C 1
ATOM 979 O O . LEU A 1 125 ? -14.798 0.526 7.219 1.00 96.38 125 LEU A O 1
ATOM 983 N N . ARG A 1 126 ? -14.970 2.482 8.320 1.00 96.38 126 ARG A N 1
ATOM 984 C CA . ARG A 1 126 ? -13.579 2.899 8.117 1.00 96.38 126 ARG A CA 1
ATOM 985 C C . ARG A 1 126 ? -12.701 2.582 9.320 1.00 96.38 126 ARG A C 1
ATOM 987 O O . ARG A 1 126 ? -13.100 2.832 10.462 1.00 96.38 126 ARG A O 1
ATOM 994 N N . ARG A 1 127 ? -11.502 2.068 9.074 1.00 96.00 127 ARG A N 1
ATOM 995 C CA . ARG A 1 127 ? -10.486 1.736 10.075 1.00 96.00 127 ARG A CA 1
ATOM 996 C C . ARG A 1 127 ? -9.128 2.210 9.594 1.00 96.00 127 ARG A C 1
ATOM 998 O O . ARG A 1 127 ? -8.790 1.975 8.445 1.00 96.00 127 ARG A O 1
ATOM 1005 N N . ASN A 1 128 ? -8.381 2.854 10.483 1.00 94.44 128 ASN A N 1
ATOM 1006 C CA . ASN A 1 128 ? -7.022 3.306 10.220 1.00 94.44 128 ASN A CA 1
ATOM 1007 C C . ASN A 1 128 ? -6.149 2.817 11.371 1.00 94.44 128 ASN A C 1
ATOM 1009 O O . ASN A 1 128 ? -6.431 3.130 12.530 1.00 94.44 128 ASN A O 1
ATOM 1013 N N . TYR A 1 129 ? -5.115 2.061 11.041 1.00 94.38 129 TYR A N 1
ATOM 1014 C CA . TYR A 1 129 ? -4.103 1.587 11.968 1.00 94.38 129 TYR A CA 1
ATOM 1015 C C . TYR A 1 129 ? -2.773 2.207 11.567 1.00 94.38 129 TYR A C 1
ATOM 1017 O O . TYR A 1 129 ? -2.438 2.229 10.386 1.00 94.38 129 TYR A O 1
ATOM 1025 N N . SER A 1 130 ? -2.024 2.694 12.546 1.00 92.06 130 SER A N 1
ATOM 1026 C CA . SER A 1 130 ? -0.631 3.107 12.391 1.00 92.06 130 SER A CA 1
ATOM 1027 C C . SER A 1 130 ? 0.142 2.467 13.525 1.00 92.06 130 SER A C 1
ATOM 1029 O O . SER A 1 130 ? -0.325 2.499 14.665 1.00 92.06 130 SER A O 1
ATOM 1031 N N . PHE A 1 131 ? 1.265 1.841 13.209 1.00 91.69 131 PHE A N 1
ATOM 1032 C CA . PHE A 1 131 ? 2.009 1.049 14.171 1.00 91.69 131 PHE A CA 1
ATOM 1033 C C . PHE A 1 131 ? 3.487 0.964 13.818 1.00 91.69 131 PHE A C 1
ATOM 1035 O O . PHE A 1 131 ? 3.892 1.131 12.664 1.00 91.69 131 PHE A O 1
ATOM 1042 N N . THR A 1 132 ? 4.265 0.640 14.842 1.00 90.81 132 THR A N 1
ATOM 1043 C CA . THR A 1 132 ? 5.682 0.326 14.747 1.00 90.81 132 THR A CA 1
ATOM 1044 C C . THR A 1 132 ? 5.914 -0.965 15.524 1.00 90.81 132 THR A C 1
ATOM 1046 O O . THR A 1 132 ? 5.526 -1.078 16.682 1.00 90.81 132 THR A O 1
ATOM 1049 N N . ILE A 1 133 ? 6.525 -1.963 14.894 1.00 89.50 133 ILE A N 1
ATOM 1050 C CA . ILE A 1 133 ? 6.927 -3.203 15.557 1.00 89.50 133 ILE A CA 1
ATOM 1051 C C . ILE A 1 133 ? 8.435 -3.136 15.739 1.00 89.50 133 ILE A C 1
ATOM 1053 O O . ILE A 1 133 ? 9.192 -3.211 14.768 1.00 89.50 133 ILE A O 1
ATOM 1057 N N . SER A 1 134 ? 8.867 -2.966 16.988 1.00 87.56 134 SER A N 1
ATOM 1058 C CA . SER A 1 134 ? 10.291 -2.920 17.307 1.00 87.56 134 SER A CA 1
ATOM 1059 C C . SER A 1 134 ? 10.968 -4.262 16.995 1.00 87.56 134 SER A C 1
ATOM 1061 O O . SER A 1 134 ? 10.323 -5.315 17.092 1.00 87.56 134 SER A O 1
ATOM 1063 N N . PRO A 1 135 ? 12.286 -4.284 16.724 1.00 85.56 135 PRO A N 1
ATOM 1064 C CA . PRO A 1 135 ? 13.024 -5.536 16.551 1.00 85.56 135 PRO A CA 1
ATOM 1065 C C . PRO A 1 135 ? 12.865 -6.497 17.738 1.00 85.56 135 PRO A C 1
ATOM 1067 O O . PRO A 1 135 ? 12.909 -7.714 17.578 1.00 85.56 135 PRO A O 1
ATOM 1070 N N . SER A 1 136 ? 12.646 -5.960 18.944 1.00 87.12 136 SER A N 1
ATOM 1071 C CA . SER A 1 136 ? 12.429 -6.758 20.155 1.00 87.12 136 SER A CA 1
ATOM 1072 C C . SER A 1 136 ? 11.049 -7.420 20.243 1.00 87.12 136 SER A C 1
ATOM 1074 O O . SER A 1 136 ? 10.885 -8.376 20.998 1.00 87.12 136 SER A O 1
ATOM 1076 N N . GLU A 1 137 ? 10.070 -6.936 19.476 1.00 88.62 137 GLU A N 1
ATOM 1077 C CA . GLU A 1 137 ? 8.678 -7.404 19.479 1.00 88.62 137 GLU A CA 1
ATOM 1078 C C . GLU A 1 137 ? 8.308 -8.165 18.199 1.00 88.62 137 GLU A C 1
ATOM 1080 O O . GLU A 1 137 ? 7.234 -8.762 18.133 1.00 88.62 137 GLU A O 1
ATOM 1085 N N . ILE A 1 138 ? 9.194 -8.202 17.197 1.00 87.94 138 ILE A N 1
ATOM 1086 C CA . ILE A 1 138 ? 8.906 -8.804 15.888 1.00 87.94 138 ILE A CA 1
ATOM 1087 C C . ILE A 1 138 ? 8.499 -10.278 15.983 1.00 87.94 138 ILE A C 1
ATOM 1089 O O . ILE A 1 138 ? 7.603 -10.711 15.268 1.00 87.94 138 ILE A O 1
ATOM 1093 N N . GLU A 1 139 ? 9.085 -11.045 16.909 1.00 91.06 139 GLU A N 1
ATOM 1094 C CA . GLU A 1 139 ? 8.718 -12.452 17.119 1.00 91.06 139 GLU A CA 1
ATOM 1095 C C . GLU A 1 139 ? 7.295 -12.593 17.684 1.00 91.06 139 GLU A C 1
ATOM 1097 O O . GLU A 1 139 ? 6.577 -13.525 17.324 1.00 91.06 139 GLU A O 1
ATOM 1102 N N . ALA A 1 140 ? 6.853 -11.649 18.523 1.00 91.44 140 ALA A N 1
ATOM 1103 C CA . ALA A 1 140 ? 5.495 -11.639 19.067 1.00 91.44 140 ALA A CA 1
ATOM 1104 C C . ALA A 1 140 ? 4.441 -11.267 18.009 1.00 91.44 140 ALA A C 1
ATOM 1106 O O . ALA A 1 140 ? 3.299 -11.704 18.126 1.00 91.44 140 ALA A O 1
ATOM 1107 N N . HIS A 1 141 ? 4.844 -10.517 16.979 1.00 92.88 141 HIS A N 1
ATOM 1108 C CA . HIS A 1 141 ? 3.995 -10.051 15.878 1.00 92.88 141 HIS A CA 1
ATOM 1109 C C . HIS A 1 141 ? 4.319 -10.718 14.532 1.00 92.88 141 HIS A C 1
ATOM 1111 O O . HIS A 1 141 ? 3.975 -10.198 13.469 1.00 92.88 141 HIS A O 1
ATOM 1117 N N . ALA A 1 142 ? 4.995 -11.871 14.552 1.00 93.12 142 ALA A N 1
ATOM 1118 C CA . ALA A 1 142 ? 5.516 -12.498 13.339 1.00 93.12 142 ALA A CA 1
ATOM 1119 C C . ALA A 1 142 ? 4.407 -12.854 12.337 1.00 93.12 142 ALA A C 1
ATOM 1121 O O . ALA A 1 142 ? 4.570 -12.631 11.141 1.00 93.12 142 ALA A O 1
ATOM 1122 N N . ALA A 1 143 ? 3.262 -13.344 12.826 1.00 95.69 143 ALA A N 1
ATOM 1123 C CA . ALA A 1 143 ? 2.122 -13.684 11.978 1.00 95.69 143 ALA A CA 1
ATOM 1124 C C . ALA A 1 143 ? 1.531 -12.440 11.295 1.00 95.69 143 ALA A C 1
ATOM 1126 O O . ALA A 1 143 ? 1.225 -12.476 10.105 1.00 95.69 143 ALA A O 1
ATOM 1127 N N . LEU A 1 144 ? 1.388 -11.326 12.022 1.00 95.69 144 LEU A N 1
ATOM 1128 C CA . LEU A 1 144 ? 0.909 -10.067 11.454 1.00 95.69 144 LEU A CA 1
ATOM 1129 C C . LEU A 1 144 ? 1.884 -9.520 10.406 1.00 95.69 144 LEU A C 1
ATOM 1131 O O . LEU A 1 144 ? 1.455 -9.112 9.328 1.00 95.69 144 LEU A O 1
ATOM 1135 N N . ALA A 1 145 ? 3.187 -9.542 10.697 1.00 93.62 145 ALA A N 1
ATOM 1136 C CA . ALA A 1 145 ? 4.222 -9.121 9.757 1.00 93.62 145 ALA A CA 1
ATOM 1137 C C . ALA A 1 145 ? 4.228 -9.982 8.477 1.00 93.62 145 ALA A C 1
ATOM 1139 O O . ALA A 1 145 ? 4.338 -9.446 7.370 1.00 93.62 145 ALA A O 1
ATOM 1140 N N . GLU A 1 146 ? 4.049 -11.299 8.612 1.00 94.62 146 GLU A N 1
ATOM 1141 C CA . GLU A 1 146 ? 3.903 -12.227 7.486 1.00 94.62 146 GLU A CA 1
ATOM 1142 C C . GLU A 1 146 ? 2.654 -11.893 6.662 1.00 94.62 146 GLU A C 1
ATOM 1144 O O . GLU A 1 146 ? 2.769 -11.658 5.462 1.00 94.62 146 GLU A O 1
ATOM 1149 N N . GLN A 1 147 ? 1.489 -11.746 7.299 1.00 96.25 147 GLN A N 1
ATOM 1150 C CA . GLN A 1 147 ? 0.234 -11.429 6.612 1.00 96.25 147 GLN A CA 1
ATOM 1151 C C . GLN A 1 147 ? 0.292 -10.094 5.851 1.00 96.25 147 GLN A C 1
ATOM 1153 O O . GLN A 1 147 ? -0.231 -9.994 4.736 1.00 96.25 147 GLN A O 1
ATOM 1158 N N . LEU A 1 148 ? 0.920 -9.069 6.440 1.00 96.00 148 LEU A N 1
ATOM 1159 C CA . LEU A 1 148 ? 1.169 -7.775 5.797 1.00 96.00 148 LEU A CA 1
ATOM 1160 C C . LEU A 1 148 ? 2.062 -7.928 4.564 1.00 96.00 148 LEU A C 1
ATOM 1162 O O . LEU A 1 148 ? 1.756 -7.376 3.507 1.00 96.00 148 LEU A O 1
ATOM 1166 N N . THR A 1 149 ? 3.143 -8.696 4.692 1.00 93.94 149 THR A N 1
ATOM 1167 C CA . THR A 1 149 ? 4.089 -8.953 3.602 1.00 93.94 149 THR A CA 1
ATOM 1168 C C . THR A 1 149 ? 3.437 -9.752 2.477 1.00 93.94 149 THR A C 1
ATOM 1170 O O . THR A 1 149 ? 3.615 -9.422 1.308 1.00 93.94 149 THR A O 1
ATOM 1173 N N . GLU A 1 150 ? 2.647 -10.774 2.801 1.00 95.31 150 GLU A N 1
ATOM 1174 C CA . GLU A 1 150 ? 1.917 -11.569 1.816 1.00 95.31 150 GLU A CA 1
ATOM 1175 C C . GLU A 1 150 ? 0.924 -10.723 1.023 1.00 95.31 150 GLU A C 1
ATOM 1177 O O . GLU A 1 150 ? 0.911 -10.802 -0.201 1.00 95.31 150 GLU A O 1
ATOM 1182 N N . LEU A 1 151 ? 0.122 -9.888 1.696 1.00 96.94 151 LEU A N 1
ATOM 1183 C CA . LEU A 1 151 ? -0.812 -8.980 1.024 1.00 96.94 151 LEU A CA 1
ATOM 1184 C C . LEU A 1 151 ? -0.080 -7.925 0.191 1.00 96.94 151 LEU A C 1
ATOM 1186 O O . LEU A 1 151 ? -0.490 -7.643 -0.928 1.00 96.94 151 LEU A O 1
ATOM 1190 N N . ALA A 1 152 ? 1.024 -7.369 0.694 1.00 95.75 152 ALA A N 1
ATOM 1191 C CA . ALA A 1 152 ? 1.812 -6.396 -0.056 1.00 95.75 152 ALA A CA 1
ATOM 1192 C C . ALA A 1 152 ? 2.475 -6.991 -1.306 1.00 95.75 152 ALA A C 1
ATOM 1194 O O . ALA A 1 152 ? 2.756 -6.255 -2.244 1.00 95.75 152 ALA A O 1
ATOM 1195 N N . ARG A 1 153 ? 2.720 -8.304 -1.342 1.00 94.44 153 ARG A N 1
ATOM 1196 C CA . ARG A 1 153 ? 3.287 -9.029 -2.496 1.00 94.44 153 ARG A CA 1
ATOM 1197 C C . ARG A 1 153 ? 2.237 -9.627 -3.416 1.00 94.44 153 ARG A C 1
ATOM 1199 O O . ARG A 1 153 ? 2.570 -10.204 -4.451 1.00 94.44 153 ARG A O 1
ATOM 1206 N N . ASP A 1 154 ? 0.985 -9.545 -3.006 1.00 95.19 154 ASP A N 1
ATOM 1207 C CA . ASP A 1 154 ? -0.096 -10.222 -3.672 1.00 95.19 154 ASP A CA 1
ATOM 1208 C C . ASP A 1 154 ? -0.367 -9.611 -5.048 1.00 95.19 154 ASP A C 1
ATOM 1210 O O . ASP A 1 154 ? -0.466 -8.392 -5.217 1.00 95.19 154 ASP A O 1
ATOM 1214 N N . ARG A 1 155 ? -0.466 -10.473 -6.059 1.00 94.31 155 ARG A N 1
ATOM 1215 C CA . ARG A 1 155 ? -0.627 -10.026 -7.440 1.00 94.31 155 ARG A CA 1
ATOM 1216 C C . ARG A 1 155 ? -1.958 -9.309 -7.624 1.00 94.31 155 ARG A C 1
ATOM 1218 O O . ARG A 1 155 ? -1.999 -8.298 -8.315 1.00 94.31 155 ARG A O 1
ATOM 1225 N N . GLU A 1 156 ? -3.030 -9.830 -7.049 1.00 94.19 156 GLU A N 1
ATOM 1226 C CA . GLU A 1 156 ? -4.376 -9.288 -7.164 1.00 94.19 156 GLU A CA 1
ATOM 1227 C C . GLU A 1 156 ? -4.474 -7.920 -6.459 1.00 94.19 156 GLU A C 1
ATOM 1229 O O . GLU A 1 156 ? -5.103 -7.005 -6.991 1.00 94.19 156 GLU A O 1
ATOM 1234 N N . VAL A 1 157 ? -3.757 -7.724 -5.344 1.00 96.81 157 VAL A N 1
ATOM 1235 C CA . VAL A 1 157 ? -3.583 -6.404 -4.698 1.00 96.81 157 VAL A CA 1
ATOM 1236 C C . VAL A 1 157 ? -2.926 -5.389 -5.640 1.00 96.81 157 VAL A C 1
ATOM 1238 O O . VAL A 1 157 ? -3.431 -4.278 -5.815 1.00 96.81 157 VAL A O 1
ATOM 1241 N N . TRP A 1 158 ? -1.829 -5.765 -6.300 1.00 95.38 158 TRP A N 1
ATOM 1242 C CA . TRP A 1 158 ? -1.164 -4.884 -7.266 1.00 95.38 158 TRP A CA 1
ATOM 1243 C C . TRP A 1 158 ? -1.960 -4.697 -8.560 1.00 95.38 158 TRP A C 1
ATOM 1245 O O . TRP A 1 158 ? -1.849 -3.653 -9.200 1.00 95.38 158 TRP A O 1
ATOM 1255 N N . GLN A 1 159 ? -2.778 -5.669 -8.961 1.00 93.50 159 GLN A N 1
ATOM 1256 C CA . GLN A 1 159 ? -3.694 -5.512 -10.089 1.00 93.50 159 GLN A CA 1
ATOM 1257 C C . GLN A 1 159 ? -4.761 -4.460 -9.788 1.00 93.50 159 GLN A C 1
ATOM 1259 O O . GLN A 1 159 ? -4.946 -3.572 -10.617 1.00 93.50 159 GLN A O 1
ATOM 1264 N N . ALA A 1 160 ? -5.379 -4.493 -8.602 1.00 95.00 160 ALA A N 1
ATOM 1265 C CA . ALA A 1 160 ? -6.326 -3.463 -8.174 1.00 95.00 160 ALA A CA 1
ATOM 1266 C C . ALA A 1 160 ? -5.680 -2.064 -8.186 1.00 95.00 160 ALA A C 1
ATOM 1268 O O . ALA A 1 160 ? -6.225 -1.132 -8.777 1.00 95.00 160 ALA A O 1
ATOM 1269 N N . TYR A 1 161 ? -4.457 -1.944 -7.653 1.00 94.12 161 TYR A N 1
ATOM 1270 C CA . TYR A 1 161 ? -3.673 -0.705 -7.719 1.00 94.12 161 TYR A CA 1
ATOM 1271 C C . TYR A 1 161 ? -3.447 -0.219 -9.161 1.00 94.12 161 TYR A C 1
ATOM 1273 O O . TYR A 1 161 ? -3.618 0.962 -9.478 1.00 94.12 161 TYR A O 1
ATOM 1281 N N . MET A 1 162 ? -3.083 -1.133 -10.066 1.00 92.25 162 MET A N 1
ATOM 1282 C CA . MET A 1 162 ? -2.860 -0.805 -11.474 1.00 92.25 162 MET A CA 1
ATOM 1283 C C . MET A 1 162 ? -4.143 -0.369 -12.184 1.00 92.25 162 MET A C 1
ATOM 1285 O O . MET A 1 162 ? -4.093 0.546 -13.003 1.00 92.25 162 MET A O 1
ATOM 1289 N N . GLU A 1 163 ? -5.271 -1.019 -11.908 1.00 90.88 163 GLU A N 1
ATOM 1290 C CA . GLU A 1 163 ? -6.566 -0.697 -12.515 1.00 90.88 163 GLU A CA 1
ATOM 1291 C C . GLU A 1 163 ? -7.088 0.672 -12.077 1.00 90.88 163 GLU A C 1
ATOM 1293 O O . GLU A 1 163 ? -7.623 1.409 -12.907 1.00 90.88 163 GLU A O 1
ATOM 1298 N N . GLU A 1 164 ? -6.874 1.042 -10.814 1.00 87.44 164 GLU A N 1
ATOM 1299 C CA . GLU A 1 164 ? -7.284 2.343 -10.287 1.00 87.44 164 GLU A CA 1
ATOM 1300 C C . GLU A 1 164 ? -6.439 3.498 -10.858 1.00 87.44 164 GLU A C 1
ATOM 1302 O O . GLU A 1 164 ? -6.957 4.589 -11.115 1.00 87.44 164 GLU A O 1
ATOM 1307 N N . ARG A 1 165 ? -5.129 3.286 -11.060 1.00 85.75 165 ARG A N 1
ATOM 1308 C CA . ARG A 1 165 ? -4.166 4.384 -11.289 1.00 85.75 165 ARG A CA 1
ATOM 1309 C C . ARG A 1 165 ? -3.616 4.473 -12.710 1.00 85.75 165 ARG A C 1
ATOM 1311 O O . ARG A 1 165 ? -3.331 5.570 -13.200 1.00 85.75 165 ARG A O 1
ATOM 1318 N N . PHE A 1 166 ? -3.464 3.344 -13.399 1.00 90.56 166 PHE A N 1
ATOM 1319 C CA . PHE A 1 166 ? -2.759 3.285 -14.677 1.00 90.56 166 PHE A CA 1
ATOM 1320 C C . PHE A 1 166 ? -3.756 3.193 -15.825 1.00 90.56 166 PHE A C 1
ATOM 1322 O O . PHE A 1 166 ? -4.415 2.175 -16.027 1.00 90.56 166 PHE A O 1
ATOM 1329 N N . GLU A 1 167 ? -3.792 4.231 -16.662 1.00 89.81 167 GLU A N 1
ATOM 1330 C CA . GLU A 1 167 ? -4.660 4.298 -17.837 1.00 89.81 167 GLU A CA 1
ATOM 1331 C C . GLU A 1 167 ? -3.842 4.216 -19.143 1.00 89.81 167 GLU A C 1
ATOM 1333 O O . GLU A 1 167 ? -3.487 5.246 -19.726 1.00 89.81 167 GLU A O 1
ATOM 1338 N N . PRO A 1 168 ? -3.550 3.016 -19.692 1.00 88.44 168 PRO A N 1
ATOM 1339 C CA . PRO A 1 168 ? -2.638 2.869 -20.832 1.00 88.44 168 PRO A CA 1
ATOM 1340 C C . PRO A 1 168 ? -3.031 3.691 -22.066 1.00 88.44 168 PRO A C 1
ATOM 1342 O O . PRO A 1 168 ? -2.170 4.127 -22.824 1.00 88.44 168 PRO A O 1
ATOM 1345 N N . GLY A 1 169 ? -4.334 3.913 -22.275 1.00 90.06 169 GLY A N 1
ATOM 1346 C CA . GLY A 1 169 ? -4.854 4.710 -23.390 1.00 90.06 169 GLY A CA 1
ATOM 1347 C C . GLY A 1 169 ? -4.633 6.221 -23.251 1.00 90.06 169 GLY A C 1
ATOM 1348 O O . GLY A 1 169 ? -4.820 6.948 -24.227 1.00 90.06 169 GLY A O 1
ATOM 1349 N N . ARG A 1 170 ? -4.251 6.703 -22.062 1.00 92.00 170 ARG A N 1
ATOM 1350 C CA . ARG A 1 170 ? -3.946 8.114 -21.782 1.00 92.00 170 ARG A CA 1
ATOM 1351 C C . ARG A 1 170 ? -2.472 8.367 -21.471 1.00 92.00 170 ARG A C 1
ATOM 1353 O O . ARG A 1 170 ? -2.123 9.527 -21.264 1.00 92.00 170 ARG A O 1
ATOM 1360 N N . LEU A 1 171 ? -1.632 7.327 -21.466 1.00 95.56 171 LEU A N 1
ATOM 1361 C CA . LEU A 1 171 ? -0.195 7.452 -21.229 1.00 95.56 171 LEU A CA 1
ATOM 1362 C C . LEU A 1 171 ? 0.437 8.367 -22.285 1.00 95.56 171 LEU A C 1
ATOM 1364 O O . LEU A 1 171 ? 0.319 8.123 -23.489 1.00 95.56 171 LEU A O 1
ATOM 1368 N N . MET A 1 172 ? 1.108 9.414 -21.819 1.00 94.56 172 MET A N 1
ATOM 1369 C CA . MET A 1 172 ? 1.816 10.385 -22.646 1.00 94.56 172 MET A CA 1
ATOM 1370 C C . MET A 1 172 ? 3.305 10.056 -22.697 1.00 94.56 172 MET A C 1
ATOM 1372 O O . MET A 1 172 ? 3.842 9.785 -23.772 1.00 94.56 172 MET A O 1
ATOM 1376 N N . THR A 1 173 ? 3.947 10.050 -21.530 1.00 96.62 173 THR A N 1
ATOM 1377 C CA . THR A 1 173 ? 5.388 9.856 -21.370 1.00 96.62 173 THR A CA 1
ATOM 1378 C C . THR A 1 173 ? 5.677 9.044 -20.113 1.00 96.62 173 THR A C 1
ATOM 1380 O O . THR A 1 173 ? 4.847 8.945 -19.208 1.00 96.62 173 THR A O 1
ATOM 1383 N N . VAL A 1 174 ? 6.861 8.445 -20.068 1.00 98.00 174 VAL A N 1
ATOM 1384 C CA . VAL A 1 174 ? 7.452 7.899 -18.846 1.00 98.00 174 VAL A CA 1
ATOM 1385 C C . VAL A 1 174 ? 8.760 8.631 -18.618 1.00 98.00 174 VAL A C 1
ATOM 1387 O O . VAL A 1 174 ? 9.543 8.770 -19.556 1.00 98.00 174 VAL A O 1
ATOM 1390 N N . GLU A 1 175 ? 9.006 9.098 -17.404 1.00 97.31 175 GLU A N 1
ATOM 1391 C CA . GLU A 1 175 ? 10.248 9.775 -17.049 1.00 97.31 175 GLU A CA 1
ATOM 1392 C C . GLU A 1 175 ? 11.006 9.020 -15.962 1.00 97.31 175 GLU A C 1
ATOM 1394 O O . GLU A 1 175 ? 10.407 8.396 -15.091 1.00 97.31 175 GLU A O 1
ATOM 1399 N N . MET A 1 176 ? 12.333 9.085 -16.021 1.00 95.50 176 MET A N 1
ATOM 1400 C CA . MET A 1 176 ? 13.235 8.589 -14.983 1.00 95.50 176 MET A CA 1
ATOM 1401 C C . MET A 1 176 ? 14.261 9.672 -14.675 1.00 95.50 176 MET A C 1
ATOM 1403 O O . MET A 1 176 ? 14.943 10.147 -15.585 1.00 95.50 176 MET A O 1
ATOM 1407 N N . TYR A 1 177 ? 14.407 10.043 -13.406 1.00 89.75 177 TYR A N 1
ATOM 1408 C CA . TYR A 1 177 ? 15.455 10.966 -12.981 1.00 89.75 177 TYR A CA 1
ATOM 1409 C C . TYR A 1 177 ? 16.692 10.198 -12.509 1.00 89.75 177 TYR A C 1
ATOM 1411 O O . TYR A 1 177 ? 16.631 9.430 -11.553 1.00 89.75 177 TYR A O 1
ATOM 1419 N N . LEU A 1 178 ? 17.822 10.393 -13.182 1.00 85.62 178 LEU A N 1
ATOM 1420 C CA . LEU A 1 178 ? 19.087 9.752 -12.841 1.00 85.62 178 LEU A CA 1
ATOM 1421 C C . LEU A 1 178 ? 19.928 10.696 -11.981 1.00 85.62 178 LEU A C 1
ATOM 1423 O O . LEU A 1 178 ? 20.554 11.622 -12.506 1.00 85.62 178 LEU A O 1
ATOM 1427 N N . ASP A 1 179 ? 19.968 10.437 -10.672 1.00 75.69 179 ASP A N 1
ATOM 1428 C CA . ASP A 1 179 ? 20.729 11.232 -9.696 1.00 75.69 179 ASP A CA 1
ATOM 1429 C C . ASP A 1 179 ? 22.215 11.351 -10.063 1.00 75.69 179 ASP A C 1
ATOM 1431 O O . ASP A 1 179 ? 22.793 12.437 -10.002 1.00 75.69 179 ASP A O 1
ATOM 1435 N N . SER A 1 180 ? 22.829 10.242 -10.490 1.00 73.50 180 SER A N 1
ATOM 1436 C CA . SER A 1 180 ? 24.258 10.153 -10.832 1.00 73.50 180 SER A CA 1
ATOM 1437 C C . SER A 1 180 ? 24.665 11.092 -11.970 1.00 73.50 180 SER A C 1
ATOM 1439 O O . SER A 1 180 ? 25.791 11.590 -12.006 1.00 73.50 180 SER A O 1
ATOM 1441 N N . GLU A 1 181 ? 23.737 11.359 -12.886 1.00 78.00 181 GLU A N 1
ATOM 1442 C CA . GLU A 1 181 ? 23.949 12.176 -14.076 1.00 78.00 181 GLU A CA 1
ATOM 1443 C C . GLU A 1 181 ? 23.249 13.542 -13.993 1.00 78.00 181 GLU A C 1
ATOM 1445 O O . GLU A 1 181 ? 23.437 14.379 -14.879 1.00 78.00 181 GLU A O 1
ATOM 1450 N N . ASN A 1 182 ? 22.448 13.780 -12.944 1.00 83.75 182 ASN A N 1
ATOM 1451 C CA . ASN A 1 182 ? 21.586 14.953 -12.787 1.00 83.75 182 ASN A CA 1
ATOM 1452 C C . ASN A 1 182 ? 20.780 15.240 -14.073 1.00 83.75 182 ASN A C 1
ATOM 1454 O O . ASN A 1 182 ? 20.736 16.373 -14.569 1.00 83.75 182 ASN A O 1
ATOM 1458 N N . ARG A 1 183 ? 20.188 14.187 -14.657 1.00 88.69 183 ARG A N 1
ATOM 1459 C CA . ARG A 1 183 ? 19.410 14.260 -15.904 1.00 88.69 183 ARG A CA 1
ATOM 1460 C C . ARG A 1 183 ? 18.103 13.489 -15.800 1.00 88.69 183 ARG A C 1
ATOM 1462 O O . ARG A 1 183 ? 18.039 12.443 -15.163 1.00 88.69 183 ARG A O 1
ATOM 1469 N N . THR A 1 184 ? 17.097 13.965 -16.524 1.00 93.44 184 THR A N 1
ATOM 1470 C CA . THR A 1 184 ? 15.843 13.238 -16.734 1.00 93.44 184 THR A CA 1
ATOM 1471 C C . THR A 1 184 ? 15.878 12.544 -18.087 1.00 93.44 184 THR A C 1
ATOM 1473 O O . THR A 1 184 ? 16.172 13.167 -19.110 1.00 93.44 184 THR A O 1
ATOM 1476 N N . LEU A 1 185 ? 15.582 11.249 -18.092 1.00 95.62 185 LEU A N 1
ATOM 1477 C CA . LEU A 1 185 ? 15.249 10.499 -19.294 1.00 95.62 185 LEU A CA 1
ATOM 1478 C C . LEU A 1 185 ? 13.753 10.594 -19.527 1.00 95.62 185 LEU A C 1
ATOM 1480 O O . LEU A 1 185 ? 12.984 10.336 -18.607 1.00 95.62 185 LEU A O 1
ATOM 1484 N N . THR A 1 186 ? 13.356 10.901 -20.756 1.00 97.44 186 THR A N 1
ATOM 1485 C CA . THR A 1 186 ? 11.950 10.924 -21.161 1.00 97.44 186 THR A CA 1
ATOM 1486 C C . THR A 1 186 ? 11.744 9.886 -22.256 1.00 97.44 186 THR A C 1
ATOM 1488 O O . THR A 1 186 ? 12.387 9.929 -23.306 1.00 97.44 186 THR A O 1
ATOM 1491 N N . PHE A 1 187 ? 10.837 8.949 -22.006 1.00 97.88 187 PHE A N 1
ATOM 1492 C CA . PHE A 1 187 ? 10.409 7.918 -22.938 1.00 97.88 187 PHE A CA 1
ATOM 1493 C C . PHE A 1 187 ? 9.011 8.257 -23.446 1.00 97.88 187 PHE A C 1
ATOM 1495 O O . PHE A 1 187 ? 8.106 8.553 -22.667 1.00 97.88 187 PHE A O 1
ATOM 1502 N N . GLU A 1 188 ? 8.812 8.177 -24.758 1.00 96.25 188 GLU A N 1
ATOM 1503 C CA . GLU A 1 188 ? 7.544 8.517 -25.407 1.00 96.25 188 GLU A CA 1
ATOM 1504 C C . GLU A 1 188 ? 7.090 7.390 -26.344 1.00 96.25 188 GLU A C 1
ATOM 1506 O O . GLU A 1 188 ? 7.848 6.471 -26.671 1.00 96.25 188 GLU A O 1
ATOM 1511 N N . GLY A 1 189 ? 5.841 7.463 -26.810 1.00 95.94 189 GLY A N 1
ATOM 1512 C CA . GLY A 1 189 ? 5.344 6.605 -27.885 1.00 95.94 189 GLY A CA 1
ATOM 1513 C C . GLY A 1 189 ? 5.405 5.108 -27.559 1.00 95.94 189 GLY A C 1
ATOM 1514 O O . GLY A 1 189 ? 4.868 4.664 -26.544 1.00 95.94 189 GLY A O 1
ATOM 1515 N N . ASP A 1 190 ? 5.998 4.318 -28.458 1.00 96.81 190 ASP A N 1
ATOM 1516 C CA . ASP A 1 190 ? 6.108 2.863 -28.288 1.00 96.81 190 ASP A CA 1
ATOM 1517 C C . ASP A 1 190 ? 6.997 2.488 -27.097 1.00 96.81 190 ASP A C 1
ATOM 1519 O O . ASP A 1 190 ? 6.641 1.579 -26.355 1.00 96.81 190 ASP A O 1
ATOM 1523 N N . THR A 1 191 ? 8.083 3.225 -26.844 1.00 98.06 191 THR A N 1
ATOM 1524 C CA . THR A 1 191 ? 8.993 2.946 -25.722 1.00 98.06 191 THR A CA 1
ATOM 1525 C C . THR A 1 191 ? 8.291 3.105 -24.374 1.00 98.06 191 THR A C 1
ATOM 1527 O O . THR A 1 191 ? 8.380 2.221 -23.527 1.00 98.06 191 THR A O 1
ATOM 1530 N N . ALA A 1 192 ? 7.518 4.182 -24.192 1.00 98.00 192 ALA A N 1
ATOM 1531 C CA . ALA A 1 192 ? 6.710 4.388 -22.985 1.00 98.00 192 ALA A CA 1
ATOM 1532 C C . ALA A 1 192 ? 5.714 3.235 -22.751 1.00 98.00 192 ALA A C 1
ATOM 1534 O O . ALA A 1 192 ? 5.566 2.738 -21.634 1.00 98.00 192 ALA A O 1
ATOM 1535 N N . ARG A 1 193 ? 5.057 2.768 -23.823 1.00 97.69 193 ARG A N 1
ATOM 1536 C CA . ARG A 1 193 ? 4.126 1.631 -23.761 1.00 97.69 193 ARG A CA 1
ATOM 1537 C C . ARG A 1 193 ? 4.825 0.314 -23.443 1.00 97.69 193 ARG A C 1
ATOM 1539 O O . ARG A 1 193 ? 4.265 -0.492 -22.706 1.00 97.69 193 ARG A O 1
ATOM 1546 N N . GLU A 1 194 ? 6.016 0.086 -23.989 1.00 98.31 194 GLU A N 1
ATOM 1547 C CA . GLU A 1 194 ? 6.821 -1.099 -23.688 1.00 98.31 194 GLU A CA 1
ATOM 1548 C C . GLU A 1 194 ? 7.259 -1.125 -22.218 1.00 98.31 194 GLU A C 1
ATOM 1550 O O . GLU A 1 194 ? 7.139 -2.172 -21.584 1.00 98.31 194 GLU A O 1
ATOM 1555 N N . ILE A 1 195 ? 7.674 0.016 -21.655 1.00 98.56 195 ILE A N 1
ATOM 1556 C CA . ILE A 1 195 ? 8.028 0.146 -20.231 1.00 98.56 195 ILE A CA 1
ATOM 1557 C C . ILE A 1 195 ? 6.812 -0.138 -19.339 1.00 98.56 195 ILE A C 1
ATOM 1559 O O . ILE A 1 195 ? 6.898 -0.955 -18.423 1.00 98.56 195 ILE A O 1
ATOM 1563 N N . LEU A 1 196 ? 5.647 0.449 -19.641 1.00 98.06 196 LEU A N 1
ATOM 1564 C CA . LEU A 1 196 ? 4.415 0.156 -18.898 1.00 98.06 196 LEU A CA 1
ATOM 1565 C C . LEU A 1 196 ? 4.015 -1.327 -19.003 1.00 98.06 196 LEU A C 1
ATOM 1567 O O . LEU A 1 196 ? 3.575 -1.930 -18.027 1.00 98.06 196 LEU A O 1
ATOM 1571 N N . ALA A 1 197 ? 4.161 -1.936 -20.181 1.00 98.00 197 ALA A N 1
ATOM 1572 C CA . ALA A 1 197 ? 3.872 -3.355 -20.366 1.00 98.00 197 ALA A CA 1
ATOM 1573 C C . ALA A 1 197 ? 4.849 -4.255 -19.593 1.00 98.00 197 ALA A C 1
ATOM 1575 O O . ALA A 1 197 ? 4.453 -5.322 -19.130 1.00 98.00 197 ALA A O 1
ATOM 1576 N N . ALA A 1 198 ? 6.107 -3.842 -19.453 1.00 98.50 198 ALA A N 1
ATOM 1577 C CA . ALA A 1 198 ? 7.103 -4.552 -18.666 1.00 98.50 198 ALA A CA 1
ATOM 1578 C C . ALA A 1 198 ? 6.793 -4.494 -17.164 1.00 98.50 198 ALA A C 1
ATOM 1580 O O . ALA A 1 198 ? 6.763 -5.542 -16.528 1.00 98.50 198 ALA A O 1
ATOM 1581 N N . LEU A 1 199 ? 6.422 -3.317 -16.644 1.00 97.69 199 LEU A N 1
ATOM 1582 C CA . LEU A 1 199 ? 5.930 -3.166 -15.269 1.00 97.69 199 LEU A CA 1
ATOM 1583 C C . LEU A 1 199 ? 4.751 -4.109 -14.983 1.00 97.69 199 LEU A C 1
ATOM 1585 O O . LEU A 1 199 ? 4.745 -4.823 -13.984 1.00 97.69 199 LEU A O 1
ATOM 1589 N N . LYS A 1 200 ? 3.769 -4.169 -15.893 1.00 96.50 200 LYS A N 1
ATOM 1590 C CA . LYS A 1 200 ? 2.627 -5.089 -15.757 1.00 96.50 200 LYS A CA 1
ATOM 1591 C C . LYS A 1 200 ? 3.058 -6.554 -15.678 1.00 96.50 200 LYS A C 1
ATOM 1593 O O . LYS A 1 200 ? 2.494 -7.301 -14.887 1.00 96.50 200 LYS A O 1
ATOM 1598 N N . LYS A 1 201 ? 4.067 -6.963 -16.452 1.00 97.44 201 LYS A N 1
ATOM 1599 C CA . LYS A 1 201 ? 4.601 -8.333 -16.402 1.00 97.44 201 LYS A CA 1
ATOM 1600 C C . LYS A 1 201 ? 5.311 -8.646 -15.090 1.00 97.44 201 LYS A C 1
ATOM 1602 O O . LYS A 1 201 ? 5.187 -9.766 -14.611 1.00 97.44 201 LYS A O 1
ATOM 1607 N N . ASP A 1 202 ? 6.043 -7.692 -14.519 1.00 97.62 202 ASP A N 1
ATOM 1608 C CA . ASP A 1 202 ? 6.660 -7.870 -13.200 1.00 97.62 202 ASP A CA 1
ATOM 1609 C C . ASP A 1 202 ? 5.602 -8.041 -12.105 1.00 97.62 202 ASP A C 1
ATOM 1611 O O . ASP A 1 202 ? 5.726 -8.930 -11.264 1.00 97.62 202 ASP A O 1
ATOM 1615 N N . ILE A 1 203 ? 4.511 -7.273 -12.168 1.00 95.12 203 ILE A N 1
ATOM 1616 C CA . ILE A 1 203 ? 3.360 -7.447 -11.272 1.00 95.12 203 ILE A CA 1
ATOM 1617 C C . ILE A 1 203 ? 2.729 -8.832 -11.460 1.00 95.12 203 ILE A C 1
ATOM 1619 O O . ILE A 1 203 ? 2.525 -9.557 -10.490 1.00 95.12 203 ILE A O 1
ATOM 1623 N N . GLU A 1 204 ? 2.479 -9.253 -12.704 1.00 94.56 204 GLU A N 1
ATOM 1624 C CA . GLU A 1 204 ? 1.944 -10.588 -13.009 1.00 94.56 204 GLU A CA 1
ATOM 1625 C C . GLU A 1 204 ? 2.852 -11.730 -12.527 1.00 94.56 204 GLU A C 1
ATOM 1627 O O . GLU A 1 204 ? 2.353 -12.810 -12.196 1.00 94.56 204 GLU A O 1
ATOM 1632 N N . ALA A 1 205 ? 4.165 -11.494 -12.484 1.00 95.06 205 ALA A N 1
ATOM 1633 C CA . ALA A 1 205 ? 5.175 -12.430 -12.002 1.00 95.06 205 ALA A CA 1
ATOM 1634 C C . ALA A 1 205 ? 5.383 -12.392 -10.475 1.00 95.06 205 ALA A C 1
ATOM 1636 O O . ALA A 1 205 ? 6.138 -13.214 -9.958 1.00 95.06 205 ALA A O 1
ATOM 1637 N N . GLY A 1 206 ? 4.715 -11.486 -9.749 1.00 93.12 206 GLY A N 1
ATOM 1638 C CA . GLY A 1 206 ? 4.845 -11.353 -8.294 1.00 93.12 206 GLY A CA 1
ATOM 1639 C C . GLY A 1 206 ? 6.154 -10.695 -7.843 1.00 93.12 206 GLY A C 1
ATOM 1640 O O . GLY A 1 206 ? 6.637 -10.972 -6.746 1.00 93.12 206 GLY A O 1
ATOM 1641 N N . HIS A 1 207 ? 6.757 -9.856 -8.690 1.00 94.94 207 HIS A N 1
ATOM 1642 C CA . HIS A 1 207 ? 7.983 -9.116 -8.364 1.00 94.94 207 HIS A CA 1
ATOM 1643 C C . HIS A 1 207 ? 7.713 -7.799 -7.613 1.00 94.94 207 HIS A C 1
ATOM 1645 O O . HIS A 1 207 ? 8.645 -7.155 -7.132 1.00 94.94 207 HIS A O 1
ATOM 1651 N N . ALA A 1 208 ? 6.447 -7.385 -7.506 1.00 94.38 208 ALA A N 1
ATOM 1652 C CA . ALA A 1 208 ? 6.060 -6.143 -6.851 1.00 94.38 208 ALA A CA 1
ATOM 1653 C C . ALA A 1 208 ? 5.862 -6.305 -5.332 1.00 94.38 208 ALA A C 1
ATOM 1655 O O . ALA A 1 208 ? 5.503 -7.375 -4.842 1.00 94.38 208 ALA A O 1
ATOM 1656 N N . GLY A 1 209 ? 6.129 -5.232 -4.580 1.00 93.44 209 GLY A N 1
ATOM 1657 C CA . GLY A 1 209 ? 5.839 -5.127 -3.142 1.00 93.44 209 GLY A CA 1
ATOM 1658 C C . GLY A 1 209 ? 6.631 -6.036 -2.193 1.00 93.44 209 GLY A C 1
ATOM 1659 O O . GLY A 1 209 ? 6.336 -6.066 -1.001 1.00 93.44 209 GLY A O 1
ATOM 1660 N N . ALA A 1 210 ? 7.663 -6.742 -2.678 1.00 91.88 210 ALA A N 1
ATOM 1661 C CA . ALA A 1 210 ? 8.490 -7.657 -1.876 1.00 91.88 210 ALA A CA 1
ATOM 1662 C C . ALA A 1 210 ? 9.040 -7.039 -0.583 1.00 91.88 210 ALA A C 1
ATOM 1664 O O . ALA A 1 210 ? 9.169 -7.738 0.418 1.00 91.88 210 ALA A O 1
ATOM 1665 N N . TYR A 1 211 ? 9.324 -5.737 -0.616 1.00 94.06 211 TYR A N 1
ATOM 1666 C CA . TYR A 1 211 ? 10.013 -5.023 0.452 1.00 94.06 211 TYR A CA 1
ATOM 1667 C C . TYR A 1 211 ? 9.153 -3.949 1.132 1.00 94.06 211 TYR A C 1
ATOM 1669 O O . TYR A 1 211 ? 9.677 -3.112 1.861 1.00 94.06 211 TYR A O 1
ATOM 1677 N N . THR A 1 212 ? 7.834 -3.935 0.907 1.00 94.88 212 THR A N 1
ATOM 1678 C CA . THR A 1 212 ? 6.948 -2.904 1.477 1.00 94.88 212 THR A CA 1
ATOM 1679 C C . THR A 1 212 ? 7.010 -2.866 3.006 1.00 94.88 212 THR A C 1
ATOM 1681 O O . THR A 1 212 ? 7.008 -1.781 3.579 1.00 94.88 212 THR A O 1
ATOM 1684 N N . PHE A 1 213 ? 7.122 -4.023 3.664 1.00 93.56 213 PHE A N 1
ATOM 1685 C CA . PHE A 1 213 ? 7.234 -4.148 5.124 1.00 93.56 213 PHE A CA 1
ATOM 1686 C C . PHE A 1 213 ? 8.581 -4.750 5.573 1.00 93.56 213 PHE A C 1
ATOM 1688 O O . PHE A 1 213 ? 8.679 -5.312 6.658 1.00 93.56 213 PHE A O 1
ATOM 1695 N N . ASP A 1 214 ? 9.623 -4.614 4.746 1.00 90.94 214 ASP A N 1
ATOM 1696 C CA . ASP A 1 214 ? 10.989 -5.083 5.020 1.00 90.94 214 ASP A CA 1
ATOM 1697 C C . ASP A 1 214 ? 11.984 -3.936 4.776 1.00 90.94 214 ASP A C 1
ATOM 1699 O O . ASP A 1 214 ? 12.360 -3.652 3.638 1.00 90.94 214 ASP A O 1
ATOM 1703 N N . SER A 1 215 ? 12.378 -3.242 5.851 1.00 88.62 215 SER A N 1
ATOM 1704 C CA . SER A 1 215 ? 13.264 -2.066 5.793 1.00 88.62 215 SER A CA 1
ATOM 1705 C C . SER A 1 215 ? 14.652 -2.407 5.240 1.00 88.62 215 SER A C 1
ATOM 1707 O O . SER A 1 215 ? 15.165 -1.705 4.365 1.00 88.62 215 SER A O 1
ATOM 1709 N N . GLU A 1 216 ? 15.249 -3.507 5.705 1.00 89.00 216 GLU A N 1
ATOM 1710 C CA . GLU A 1 216 ? 16.586 -3.931 5.277 1.00 89.00 216 GLU A CA 1
ATOM 1711 C C . GLU A 1 216 ? 16.562 -4.366 3.807 1.00 89.00 216 GLU A C 1
ATOM 1713 O O . GLU A 1 216 ? 17.366 -3.895 2.994 1.00 89.00 216 GLU A O 1
ATOM 1718 N N . GLY A 1 217 ? 15.589 -5.205 3.435 1.00 92.50 217 GLY A N 1
ATOM 1719 C CA . GLY A 1 217 ? 15.398 -5.634 2.055 1.00 92.50 217 GLY A CA 1
ATOM 1720 C C . GLY A 1 217 ? 15.116 -4.467 1.111 1.00 92.50 217 GLY A C 1
ATOM 1721 O O . GLY A 1 217 ? 15.674 -4.433 0.009 1.00 92.50 217 GLY A O 1
ATOM 1722 N N . TRP A 1 218 ? 14.333 -3.477 1.551 1.00 92.38 218 TRP A N 1
ATOM 1723 C CA . TRP A 1 218 ? 14.058 -2.257 0.794 1.00 92.38 218 TRP A CA 1
ATOM 1724 C C . TRP A 1 218 ? 15.337 -1.485 0.495 1.00 92.38 218 TRP A C 1
ATOM 1726 O O . TRP A 1 218 ? 15.626 -1.183 -0.663 1.00 92.38 218 TRP A O 1
ATOM 1736 N N . GLN A 1 219 ? 16.142 -1.206 1.521 1.00 91.94 219 GLN A N 1
ATOM 1737 C CA . GLN A 1 219 ? 17.392 -0.475 1.344 1.00 91.94 219 GLN A CA 1
ATOM 1738 C C . GLN A 1 219 ? 18.340 -1.227 0.400 1.00 91.94 219 GLN A C 1
ATOM 1740 O O . GLN A 1 219 ? 18.907 -0.641 -0.530 1.00 91.94 219 GLN A O 1
ATOM 1745 N N . ALA A 1 220 ? 18.486 -2.537 0.591 1.00 94.25 220 ALA A N 1
ATOM 1746 C CA . ALA A 1 220 ? 19.425 -3.348 -0.171 1.00 94.25 220 ALA A CA 1
ATOM 1747 C C . ALA A 1 220 ? 19.033 -3.537 -1.647 1.00 94.25 220 ALA A C 1
ATOM 1749 O O . ALA A 1 220 ? 19.915 -3.726 -2.499 1.00 94.25 220 ALA A O 1
ATOM 1750 N N . ASN A 1 221 ? 17.738 -3.501 -1.976 1.00 96.00 221 ASN A N 1
ATOM 1751 C CA . ASN A 1 221 ? 17.244 -3.959 -3.278 1.00 96.00 221 ASN A CA 1
ATOM 1752 C C . ASN A 1 221 ? 16.424 -2.937 -4.063 1.00 96.00 221 ASN A C 1
ATOM 1754 O O . ASN A 1 221 ? 16.380 -3.057 -5.289 1.00 96.00 221 ASN A O 1
ATOM 1758 N N . THR A 1 222 ? 15.814 -1.944 -3.417 1.00 95.50 222 THR A N 1
ATOM 1759 C CA . THR A 1 222 ? 15.034 -0.906 -4.099 1.00 95.50 222 THR A CA 1
ATOM 1760 C C . THR A 1 222 ? 15.942 0.211 -4.599 1.00 95.50 222 THR A C 1
ATOM 1762 O O . THR A 1 222 ? 16.825 0.687 -3.878 1.00 95.50 222 THR A O 1
ATOM 1765 N N . TYR A 1 223 ? 15.742 0.621 -5.852 1.00 94.56 223 TYR A N 1
ATOM 1766 C CA . TYR A 1 223 ? 16.481 1.730 -6.447 1.00 94.56 223 TYR A CA 1
ATOM 1767 C C . TYR A 1 223 ? 16.044 3.074 -5.850 1.00 94.56 223 TYR A C 1
ATOM 1769 O O . TYR A 1 223 ? 14.875 3.261 -5.526 1.00 94.56 223 TYR A O 1
ATOM 1777 N N . SER A 1 224 ? 16.982 4.015 -5.706 1.00 91.62 224 SER A N 1
ATOM 1778 C CA . SER A 1 224 ? 16.700 5.368 -5.198 1.00 91.62 224 SER A CA 1
ATOM 1779 C C . SER A 1 224 ? 16.021 6.273 -6.232 1.00 91.62 224 SER A C 1
ATOM 1781 O O . SER A 1 224 ? 15.533 7.343 -5.877 1.00 91.62 224 SER A O 1
ATOM 1783 N N . THR A 1 225 ? 16.013 5.851 -7.501 1.00 91.06 225 THR A N 1
ATOM 1784 C CA . THR A 1 225 ? 15.291 6.504 -8.596 1.00 91.06 225 THR A CA 1
ATOM 1785 C C . THR A 1 225 ? 13.902 5.897 -8.782 1.00 91.06 225 THR A C 1
ATOM 1787 O O . THR A 1 225 ? 13.653 4.737 -8.447 1.00 91.06 225 THR A O 1
ATOM 1790 N N . ASN A 1 226 ? 13.009 6.677 -9.386 1.00 93.12 226 ASN A N 1
ATOM 1791 C CA . ASN A 1 226 ? 11.614 6.331 -9.600 1.00 93.12 226 ASN A CA 1
ATOM 1792 C C . ASN A 1 226 ? 11.290 6.466 -11.092 1.00 93.12 226 ASN A C 1
ATOM 1794 O O . ASN A 1 226 ? 11.913 7.255 -11.809 1.00 93.12 226 ASN A O 1
ATOM 1798 N N . LEU A 1 227 ? 10.265 5.746 -11.542 1.00 96.44 227 LEU A N 1
ATOM 1799 C CA . LEU A 1 227 ? 9.622 5.992 -12.828 1.00 96.44 227 LEU A CA 1
ATOM 1800 C C . LEU A 1 227 ? 8.347 6.801 -12.634 1.00 96.44 227 LEU A C 1
ATOM 1802 O O . LEU A 1 227 ? 7.444 6.345 -11.941 1.00 96.44 227 LEU A O 1
ATOM 1806 N N . SER A 1 228 ? 8.241 7.943 -13.303 1.00 96.75 228 SER A N 1
ATOM 1807 C CA . SER A 1 228 ? 7.029 8.763 -13.322 1.00 96.75 228 SER A CA 1
ATOM 1808 C C . SER A 1 228 ? 6.276 8.537 -14.632 1.00 96.75 228 SER A C 1
ATOM 1810 O O . SER A 1 228 ? 6.746 8.907 -15.708 1.00 96.75 228 SER A O 1
ATOM 1812 N N . PHE A 1 229 ? 5.099 7.923 -14.563 1.00 96.94 229 PHE A N 1
ATOM 1813 C CA . PHE A 1 229 ? 4.215 7.695 -15.706 1.00 96.94 229 PHE A CA 1
ATOM 1814 C C . PHE A 1 229 ? 3.237 8.861 -15.825 1.00 96.94 229 PHE A C 1
ATOM 1816 O O . PHE A 1 229 ? 2.366 9.008 -14.975 1.00 96.94 229 PHE A O 1
ATOM 1823 N N . TYR A 1 230 ? 3.349 9.676 -16.873 1.00 95.06 230 TYR A N 1
ATOM 1824 C CA . TYR A 1 230 ? 2.474 10.830 -17.082 1.00 95.06 230 TYR A CA 1
ATOM 1825 C C . TYR A 1 230 ? 1.295 10.485 -17.985 1.00 95.06 230 TYR A C 1
ATOM 1827 O O . TYR A 1 230 ? 1.455 9.966 -19.094 1.00 95.06 230 TYR A O 1
ATOM 1835 N N . TYR A 1 231 ? 0.101 10.854 -17.541 1.00 92.94 231 TYR A N 1
ATOM 1836 C CA . TYR A 1 231 ? -1.168 10.601 -18.208 1.00 92.94 231 TYR A CA 1
ATOM 1837 C C . TYR A 1 231 ? -1.895 11.904 -18.501 1.00 92.94 231 TYR A C 1
ATOM 1839 O O . TYR A 1 231 ? -1.818 12.870 -17.746 1.00 92.94 231 TYR A O 1
ATOM 1847 N N . ARG A 1 232 ? -2.670 11.922 -19.583 1.00 90.56 232 ARG A N 1
ATOM 1848 C CA . ARG A 1 232 ? -3.581 13.031 -19.878 1.00 90.56 232 ARG A CA 1
ATOM 1849 C C . ARG A 1 232 ? -4.782 13.012 -18.927 1.00 90.56 232 ARG A C 1
ATOM 1851 O O . ARG A 1 232 ? -5.472 11.997 -18.849 1.00 90.56 232 ARG A O 1
ATOM 1858 N N . THR A 1 233 ? -5.092 14.147 -18.299 1.00 83.94 233 THR A N 1
ATOM 1859 C CA . THR A 1 233 ? -6.280 14.288 -17.438 1.00 83.94 233 THR A CA 1
ATOM 1860 C C . THR A 1 233 ? -7.573 14.106 -18.255 1.00 83.94 233 THR A C 1
ATOM 1862 O O . THR A 1 233 ? -7.666 14.650 -19.362 1.00 83.94 233 THR A O 1
ATOM 1865 N N . PRO A 1 234 ? -8.584 13.364 -17.760 1.00 73.06 234 PRO A N 1
ATOM 1866 C CA . PRO A 1 234 ? -9.905 13.328 -18.387 1.00 73.06 234 PRO A CA 1
ATOM 1867 C C . PRO A 1 234 ? -10.528 14.727 -18.497 1.00 73.06 234 PRO A C 1
ATOM 1869 O O . PRO A 1 234 ? -10.443 15.525 -17.570 1.00 73.06 234 PRO A O 1
ATOM 1872 N N . GLU A 1 235 ? -11.197 15.015 -19.618 1.00 66.31 235 GLU A N 1
ATOM 1873 C CA . GLU A 1 235 ? -11.796 16.334 -19.903 1.00 66.31 235 GLU A CA 1
ATOM 1874 C C . GLU A 1 235 ? -12.982 16.703 -18.985 1.00 66.31 235 GLU A C 1
ATOM 1876 O O . GLU A 1 235 ? -13.416 17.851 -19.000 1.00 66.31 235 GLU A O 1
ATOM 1881 N N . ASP A 1 236 ? -13.498 15.765 -18.180 1.00 57.91 236 ASP A N 1
ATOM 1882 C CA . ASP A 1 236 ? -14.734 15.933 -17.405 1.00 57.91 236 ASP A CA 1
ATOM 1883 C C . ASP A 1 236 ? -14.570 15.500 -15.936 1.00 57.91 236 ASP A C 1
ATOM 1885 O O . ASP A 1 236 ? -15.184 14.544 -15.463 1.00 57.91 236 ASP A O 1
ATOM 1889 N N . THR A 1 237 ? -13.716 16.189 -15.176 1.00 53.62 237 THR A N 1
ATOM 1890 C CA . THR A 1 237 ? -13.764 16.107 -13.708 1.00 53.62 237 THR A CA 1
ATOM 1891 C C . THR A 1 237 ? -14.747 17.155 -13.186 1.00 53.62 237 THR A C 1
ATOM 1893 O O . THR A 1 237 ? -14.363 18.231 -12.733 1.00 53.62 237 THR A O 1
ATOM 1896 N N . GLY A 1 238 ? -16.045 16.838 -13.249 1.00 47.97 238 GLY A N 1
ATOM 1897 C CA . GLY A 1 238 ? -17.149 17.646 -12.706 1.00 47.97 238 GLY A CA 1
ATOM 1898 C C . GLY A 1 238 ? -17.178 17.787 -11.173 1.00 47.97 238 GLY A C 1
ATOM 1899 O O . GLY A 1 238 ? -18.132 18.331 -10.624 1.00 47.97 238 GLY A O 1
ATOM 1900 N N . ASN A 1 239 ? -16.141 17.329 -10.473 1.00 44.03 239 ASN A N 1
ATOM 1901 C CA . ASN A 1 239 ? -15.894 17.616 -9.067 1.00 44.03 239 ASN A CA 1
ATOM 1902 C C . ASN A 1 239 ? -14.592 18.401 -8.983 1.00 44.03 239 ASN A C 1
ATOM 1904 O O . ASN A 1 239 ? -13.621 18.005 -9.619 1.00 44.03 239 ASN A O 1
ATOM 1908 N N . GLY A 1 240 ? -14.587 19.492 -8.211 1.00 44.38 240 GLY A N 1
ATOM 1909 C CA . GLY A 1 240 ? -13.459 20.409 -8.003 1.00 44.38 240 GLY A CA 1
ATOM 1910 C C . GLY A 1 240 ? -12.232 19.769 -7.346 1.00 44.38 240 GLY A C 1
ATOM 1911 O O . GLY A 1 240 ? -11.798 20.200 -6.281 1.00 44.38 240 GLY A O 1
ATOM 1912 N N . ALA A 1 241 ? -11.682 18.735 -7.975 1.00 45.47 241 ALA A N 1
ATOM 1913 C CA . ALA A 1 241 ? -10.408 18.146 -7.656 1.00 45.47 241 ALA A CA 1
ATOM 1914 C C . ALA A 1 241 ? -9.316 19.146 -8.040 1.00 45.47 241 ALA A C 1
ATOM 1916 O O . ALA A 1 241 ? -9.351 19.774 -9.096 1.00 45.47 241 ALA A O 1
ATOM 1917 N N . TYR A 1 242 ? -8.345 19.283 -7.151 1.00 47.66 242 TYR A N 1
ATOM 1918 C CA . TYR A 1 242 ? -7.228 20.227 -7.167 1.00 47.66 242 TYR A CA 1
ATOM 1919 C C . TYR A 1 242 ? -6.285 20.133 -8.395 1.00 47.66 242 TYR A C 1
ATOM 1921 O O . TYR A 1 242 ? -5.256 20.806 -8.432 1.00 47.66 242 TYR A O 1
ATOM 1929 N N . TYR A 1 243 ? -6.615 19.329 -9.410 1.00 48.59 243 TYR A N 1
ATOM 1930 C CA . TYR A 1 243 ? -5.820 19.105 -10.615 1.00 48.59 243 TYR A CA 1
ATOM 1931 C C . TYR A 1 243 ? -6.142 20.154 -11.682 1.00 48.59 243 TYR A C 1
ATOM 1933 O O . TYR A 1 243 ? -6.826 19.900 -12.667 1.00 48.59 243 TYR A O 1
ATOM 1941 N N . ASN A 1 244 ? -5.612 21.362 -11.506 1.00 46.47 244 ASN A N 1
ATOM 1942 C CA . ASN A 1 244 ? -5.690 22.443 -12.497 1.00 46.47 244 ASN A CA 1
ATOM 1943 C C . ASN A 1 244 ? -4.727 22.221 -13.696 1.00 46.47 244 ASN A C 1
ATOM 1945 O O . ASN A 1 244 ? -4.226 23.178 -14.286 1.00 46.47 244 ASN A O 1
ATOM 1949 N N . GLY A 1 245 ? -4.399 20.960 -14.004 1.00 56.47 245 GLY A N 1
ATOM 1950 C CA . GLY A 1 245 ? -3.356 20.543 -14.941 1.00 56.47 245 GLY A CA 1
ATOM 1951 C C . GLY A 1 245 ? -3.885 19.630 -16.048 1.00 56.47 245 GLY A C 1
ATOM 1952 O O . GLY A 1 245 ? -4.775 18.810 -15.837 1.00 56.47 245 GLY A O 1
ATOM 1953 N N . SER A 1 246 ? -3.303 19.753 -17.242 1.00 72.00 246 SER A N 1
ATOM 1954 C CA . SER A 1 246 ? -3.597 18.912 -18.413 1.00 72.00 246 SER A CA 1
ATOM 1955 C C . SER A 1 246 ? -3.084 17.467 -18.297 1.00 72.00 246 SER A C 1
ATOM 1957 O O . SER A 1 246 ? -3.335 16.661 -19.197 1.00 72.00 246 SER A O 1
ATOM 1959 N N . SER A 1 247 ? -2.366 17.140 -17.219 1.00 82.31 247 SER A N 1
ATOM 1960 C CA . SER A 1 247 ? -1.833 15.807 -16.936 1.00 82.31 247 SER A CA 1
ATOM 1961 C C . SER A 1 247 ? -1.780 15.503 -15.434 1.00 82.31 247 SER A C 1
ATOM 1963 O O . SER A 1 247 ? -1.802 16.421 -14.610 1.00 82.31 247 SER A O 1
ATOM 1965 N N . TYR A 1 248 ? -1.696 14.214 -15.107 1.00 88.94 248 TYR A N 1
ATOM 1966 C CA . TYR A 1 248 ? -1.355 13.675 -13.787 1.00 88.94 248 TYR A CA 1
ATOM 1967 C C . TYR A 1 248 ? -0.248 12.621 -13.940 1.00 88.94 248 TYR A C 1
ATOM 1969 O O . TYR A 1 248 ? -0.009 12.153 -15.056 1.00 88.94 248 TYR A O 1
ATOM 1977 N N . SER A 1 249 ? 0.436 12.261 -12.853 1.00 91.25 249 SER A N 1
ATOM 1978 C CA . SER A 1 249 ? 1.499 11.252 -12.875 1.00 91.25 249 SER A CA 1
ATOM 1979 C C . SER A 1 249 ? 1.324 10.180 -11.808 1.00 91.25 249 SER A C 1
ATOM 1981 O O . SER A 1 249 ? 0.800 10.451 -10.728 1.00 91.25 249 SER A O 1
ATOM 1983 N N . GLU A 1 250 ? 1.814 8.982 -12.120 1.00 93.44 250 GLU A N 1
ATOM 1984 C CA . GLU A 1 250 ? 1.994 7.879 -11.177 1.00 93.44 250 GLU A CA 1
ATOM 1985 C C . GLU A 1 250 ? 3.476 7.572 -11.018 1.00 93.44 250 GLU A C 1
ATOM 1987 O O . GLU A 1 250 ? 4.148 7.267 -12.005 1.00 93.44 250 GLU A O 1
ATOM 1992 N N . ASP A 1 251 ? 3.973 7.643 -9.787 1.00 93.12 251 ASP A N 1
ATOM 1993 C CA . ASP A 1 251 ? 5.355 7.309 -9.469 1.00 93.12 251 ASP A CA 1
ATOM 1994 C C . ASP A 1 251 ? 5.457 5.847 -9.041 1.00 93.12 251 ASP A C 1
ATOM 1996 O O . ASP A 1 251 ? 4.757 5.397 -8.136 1.00 93.12 251 ASP A O 1
ATOM 2000 N N . VAL A 1 252 ? 6.362 5.114 -9.680 1.00 94.44 252 VAL A N 1
ATOM 2001 C CA . VAL A 1 252 ? 6.645 3.712 -9.390 1.00 94.44 252 VAL A CA 1
ATOM 2002 C C . VAL A 1 252 ? 8.071 3.595 -8.894 1.00 94.44 252 VAL A C 1
ATOM 2004 O O . VAL A 1 252 ? 9.029 3.916 -9.606 1.00 94.44 252 VAL A O 1
ATOM 2007 N N . ARG A 1 253 ? 8.204 3.096 -7.668 1.00 94.00 253 ARG A N 1
ATOM 2008 C CA . ARG A 1 253 ? 9.469 2.595 -7.140 1.00 94.00 253 ARG A CA 1
ATOM 2009 C C . ARG A 1 253 ? 9.622 1.141 -7.559 1.00 94.00 253 ARG A C 1
ATOM 2011 O O . ARG A 1 253 ? 8.647 0.397 -7.618 1.00 94.00 253 ARG A O 1
ATOM 2018 N N . PHE A 1 254 ? 10.842 0.741 -7.881 1.00 95.69 254 PHE A N 1
ATOM 2019 C CA . PHE A 1 254 ? 11.122 -0.602 -8.368 1.00 95.69 254 PHE A CA 1
ATOM 2020 C C . PHE A 1 254 ? 12.435 -1.112 -7.782 1.00 95.69 254 PHE A C 1
ATOM 2022 O O . PHE A 1 254 ? 13.337 -0.344 -7.437 1.00 95.69 254 PHE A O 1
ATOM 2029 N N . SER A 1 255 ? 12.520 -2.428 -7.634 1.00 96.44 255 SER A N 1
ATOM 2030 C CA . SER A 1 255 ? 13.677 -3.120 -7.075 1.00 96.44 255 SER A CA 1
ATOM 2031 C C . SER A 1 255 ? 14.398 -3.941 -8.139 1.00 96.44 255 SER A C 1
ATOM 2033 O O . SER A 1 255 ? 13.960 -4.041 -9.288 1.00 96.44 255 SER A O 1
ATOM 2035 N N . LYS A 1 256 ? 15.498 -4.579 -7.738 1.00 96.94 256 LYS A N 1
ATOM 2036 C CA . LYS A 1 256 ? 16.222 -5.567 -8.554 1.00 96.94 256 LYS A CA 1
ATOM 2037 C C . LYS A 1 256 ? 15.346 -6.732 -9.033 1.00 96.94 256 LYS A C 1
ATOM 2039 O O . LYS A 1 256 ? 15.694 -7.371 -10.023 1.00 96.94 256 LYS A O 1
ATOM 2044 N N . ASP A 1 257 ? 14.224 -6.993 -8.363 1.00 97.12 257 ASP A N 1
ATOM 2045 C CA . ASP A 1 257 ? 13.312 -8.083 -8.718 1.00 97.12 257 ASP A CA 1
ATOM 2046 C C . ASP A 1 257 ? 12.484 -7.766 -9.971 1.00 97.12 257 ASP A C 1
ATOM 2048 O O . ASP A 1 257 ? 11.982 -8.684 -10.616 1.00 97.12 257 ASP A O 1
ATOM 2052 N N . TYR A 1 258 ? 12.383 -6.492 -10.373 1.00 97.81 258 TYR A N 1
ATOM 2053 C CA . TYR A 1 258 ? 11.615 -6.046 -11.540 1.00 97.81 258 TYR A CA 1
ATOM 2054 C C . TYR A 1 258 ? 12.359 -6.341 -12.854 1.00 97.81 258 TYR A C 1
ATOM 2056 O O . TYR A 1 258 ? 12.752 -5.455 -13.614 1.00 97.81 258 TYR A O 1
ATOM 2064 N N . THR A 1 259 ? 12.612 -7.622 -13.104 1.00 98.06 259 THR A N 1
ATOM 2065 C CA . THR A 1 259 ? 13.454 -8.108 -14.201 1.00 98.06 259 THR A CA 1
ATOM 2066 C C . THR A 1 259 ? 12.924 -7.746 -15.589 1.00 98.06 259 THR A C 1
ATOM 2068 O O . THR A 1 259 ? 13.726 -7.459 -16.483 1.00 98.06 259 THR A O 1
ATOM 2071 N N . TYR A 1 260 ? 11.602 -7.720 -15.804 1.00 98.62 260 TYR A N 1
ATOM 2072 C CA . TYR A 1 260 ? 11.048 -7.336 -17.107 1.00 98.62 260 TYR A CA 1
ATOM 2073 C C . TYR A 1 260 ? 11.210 -5.837 -17.353 1.00 98.62 260 TYR A C 1
ATOM 2075 O O . TYR A 1 260 ? 11.567 -5.434 -18.464 1.00 98.62 260 TYR A O 1
ATOM 2083 N N . LEU A 1 261 ? 10.955 -5.020 -16.332 1.00 98.19 261 LEU A N 1
ATOM 2084 C CA . LEU A 1 261 ? 11.102 -3.573 -16.357 1.00 98.19 261 LEU A CA 1
ATOM 2085 C C . LEU A 1 261 ? 12.557 -3.177 -16.587 1.00 98.19 261 LEU A C 1
ATOM 2087 O O . LEU A 1 261 ? 12.823 -2.380 -17.483 1.00 98.19 261 LEU A O 1
ATOM 2091 N N . LEU A 1 262 ? 13.494 -3.781 -15.853 1.00 98.31 262 LEU A N 1
ATOM 2092 C CA . LEU A 1 262 ? 14.928 -3.555 -16.035 1.00 98.31 262 LEU A CA 1
ATOM 2093 C C . LEU A 1 262 ? 15.362 -3.879 -17.469 1.00 98.31 262 LEU A C 1
ATOM 2095 O O . LEU A 1 262 ? 15.977 -3.041 -18.123 1.00 98.31 262 LEU A O 1
ATOM 2099 N N . ALA A 1 263 ? 14.933 -5.017 -18.021 1.00 98.56 263 ALA A N 1
ATOM 2100 C CA . ALA A 1 263 ? 15.227 -5.366 -19.412 1.00 98.56 263 ALA A CA 1
ATOM 2101 C C . ALA A 1 263 ? 14.614 -4.378 -20.429 1.00 98.56 263 ALA A C 1
ATOM 2103 O O . ALA A 1 263 ? 15.203 -4.104 -21.479 1.00 98.56 263 ALA A O 1
ATOM 2104 N N . ALA A 1 264 ? 13.424 -3.832 -20.152 1.00 98.62 264 ALA A N 1
ATOM 2105 C CA . ALA A 1 264 ? 12.804 -2.814 -21.001 1.00 98.62 264 ALA A CA 1
ATOM 2106 C C . ALA A 1 264 ? 13.556 -1.475 -20.944 1.00 98.62 264 ALA A C 1
ATOM 2108 O O . ALA A 1 264 ? 13.710 -0.820 -21.976 1.00 98.62 264 ALA A O 1
ATOM 2109 N N . LEU A 1 265 ? 14.063 -1.096 -19.770 1.00 98.00 265 LEU A N 1
ATOM 2110 C CA . LEU A 1 265 ? 14.889 0.095 -19.578 1.00 98.00 265 LEU A CA 1
ATOM 2111 C C . LEU A 1 265 ? 16.248 -0.043 -20.281 1.00 98.00 265 LEU A C 1
ATOM 2113 O O . LEU A 1 265 ? 16.641 0.865 -21.013 1.00 98.00 265 LEU A O 1
ATOM 2117 N N . GLU A 1 266 ? 16.911 -1.196 -20.173 1.00 97.81 266 GLU A N 1
ATOM 2118 C CA . GLU A 1 266 ? 18.143 -1.503 -20.919 1.00 97.81 266 GLU A CA 1
ATOM 2119 C C . GLU A 1 266 ? 17.929 -1.390 -22.430 1.00 97.81 266 GLU A C 1
ATOM 2121 O O . GLU A 1 266 ? 18.688 -0.725 -23.140 1.00 97.81 266 GLU A O 1
ATOM 2126 N N . LYS A 1 267 ? 16.837 -1.977 -22.937 1.00 97.88 267 LYS A N 1
ATOM 2127 C CA . LYS A 1 267 ? 16.451 -1.864 -24.350 1.00 97.88 267 LYS A CA 1
ATOM 2128 C C . LYS A 1 267 ? 16.196 -0.408 -24.764 1.00 97.88 267 LYS A C 1
ATOM 2130 O O . LYS A 1 267 ? 16.453 -0.052 -25.915 1.00 97.88 267 LYS A O 1
ATOM 2135 N N . ALA A 1 268 ? 15.705 0.425 -23.847 1.00 96.81 268 ALA A N 1
ATOM 2136 C CA . ALA A 1 268 ? 15.489 1.855 -24.049 1.00 96.81 268 ALA A CA 1
ATOM 2137 C C . ALA A 1 268 ? 16.769 2.706 -23.892 1.00 96.81 268 ALA A C 1
ATOM 2139 O O . ALA A 1 268 ? 16.717 3.917 -24.112 1.00 96.81 268 ALA A O 1
ATOM 2140 N N . GLY A 1 269 ? 17.914 2.089 -23.576 1.00 94.44 269 GLY A N 1
ATOM 2141 C CA . GLY A 1 269 ? 19.218 2.745 -23.476 1.00 94.44 269 GLY A CA 1
ATOM 2142 C C . GLY A 1 269 ? 19.582 3.242 -22.076 1.00 94.44 269 GLY A C 1
ATOM 2143 O O . GLY A 1 269 ? 20.465 4.093 -21.959 1.00 94.44 269 GLY A O 1
ATOM 2144 N N . VAL A 1 270 ? 18.907 2.754 -21.033 1.00 94.25 270 VAL A N 1
ATOM 2145 C CA . VAL A 1 270 ? 19.300 2.981 -19.635 1.00 94.25 270 VAL A CA 1
ATOM 2146 C C . VAL A 1 270 ? 20.403 1.999 -19.259 1.00 94.25 270 VAL A C 1
ATOM 2148 O O . VAL A 1 270 ? 20.265 0.804 -19.509 1.00 94.25 270 VAL A O 1
ATOM 2151 N N . ASP A 1 271 ? 21.473 2.489 -18.637 1.00 92.50 271 ASP A N 1
ATOM 2152 C CA . ASP A 1 271 ? 22.458 1.621 -17.994 1.00 92.50 271 ASP A CA 1
ATOM 2153 C C . ASP A 1 271 ? 21.944 1.236 -16.598 1.00 92.50 271 ASP A C 1
ATOM 2155 O O . ASP A 1 271 ? 21.994 2.021 -15.651 1.00 92.50 271 ASP A O 1
ATOM 2159 N N . THR A 1 272 ? 21.341 0.054 -16.491 1.00 92.12 272 THR A N 1
ATOM 2160 C CA . THR A 1 272 ? 20.740 -0.451 -15.247 1.00 92.12 272 THR A CA 1
ATOM 2161 C C . THR A 1 272 ? 21.785 -0.868 -14.212 1.00 92.12 272 THR A C 1
ATOM 2163 O O . THR A 1 272 ? 21.456 -0.933 -13.024 1.00 92.12 272 THR A O 1
ATOM 2166 N N . GLU A 1 273 ? 23.036 -1.114 -14.620 1.00 88.81 273 GLU A N 1
ATOM 2167 C CA . GLU A 1 273 ? 24.134 -1.454 -13.705 1.00 88.81 273 GLU A CA 1
ATOM 2168 C C . GLU A 1 273 ? 24.556 -0.248 -12.849 1.00 88.81 273 GLU A C 1
ATOM 2170 O O . GLU A 1 273 ? 24.967 -0.418 -11.695 1.00 88.81 273 GLU A O 1
ATOM 2175 N N . ASP A 1 274 ? 24.374 0.962 -13.385 1.00 87.38 274 ASP A N 1
ATOM 2176 C CA . ASP A 1 274 ? 24.686 2.238 -12.732 1.00 87.38 274 ASP A CA 1
ATOM 2177 C C . ASP A 1 274 ? 23.574 2.737 -11.792 1.00 87.38 274 ASP A C 1
ATOM 2179 O O . ASP A 1 274 ? 23.757 3.723 -11.067 1.00 87.38 274 ASP A O 1
ATOM 2183 N N . LEU A 1 275 ? 22.420 2.061 -11.751 1.00 90.62 275 LEU A N 1
ATOM 2184 C CA . LEU A 1 275 ? 21.342 2.426 -10.837 1.00 90.62 275 LEU A CA 1
ATOM 2185 C C . LEU A 1 275 ? 21.748 2.165 -9.377 1.00 90.62 275 LEU A C 1
ATOM 2187 O O . LEU A 1 275 ? 22.195 1.078 -8.990 1.00 90.62 275 LEU A O 1
ATOM 2191 N N . MET A 1 276 ? 21.555 3.177 -8.532 1.00 91.19 276 MET A N 1
ATOM 2192 C CA . MET A 1 276 ? 21.866 3.107 -7.105 1.00 91.19 276 MET A CA 1
ATOM 2193 C C . MET A 1 276 ? 20.673 2.575 -6.316 1.00 91.19 276 MET A C 1
ATOM 2195 O O . MET A 1 276 ? 19.544 3.017 -6.511 1.00 91.19 276 MET A O 1
ATOM 2199 N N . THR A 1 277 ? 20.921 1.638 -5.402 1.00 93.25 277 THR A N 1
ATOM 2200 C CA . THR A 1 277 ? 19.935 1.272 -4.378 1.00 93.25 277 THR A CA 1
ATOM 2201 C C . THR A 1 277 ? 19.949 2.285 -3.244 1.00 93.25 277 THR A C 1
ATOM 2203 O O . THR A 1 277 ? 20.946 2.987 -3.064 1.00 93.25 277 THR A O 1
ATOM 2206 N N . TYR A 1 278 ? 18.890 2.324 -2.439 1.00 90.12 278 TYR A N 1
ATOM 2207 C CA . TYR A 1 278 ? 18.855 3.163 -1.238 1.00 90.12 278 TYR A CA 1
ATOM 2208 C C . TYR A 1 278 ? 20.035 2.892 -0.292 1.00 90.12 278 TYR A C 1
ATOM 2210 O O . TYR A 1 278 ? 20.640 3.839 0.194 1.00 90.12 278 TYR A O 1
ATOM 2218 N N . GLN A 1 279 ? 20.444 1.633 -0.107 1.00 89.88 279 GLN A N 1
ATOM 2219 C CA . GLN A 1 279 ? 21.625 1.281 0.691 1.00 89.88 279 GLN A CA 1
ATOM 2220 C C . GLN A 1 279 ? 22.900 1.919 0.128 1.00 89.88 279 GLN A C 1
ATOM 2222 O O . GLN A 1 279 ? 23.611 2.601 0.855 1.00 89.88 279 GLN A O 1
ATOM 2227 N N . LYS A 1 280 ? 23.170 1.776 -1.180 1.00 86.81 280 LYS A N 1
ATOM 2228 C CA . LYS A 1 280 ? 24.346 2.406 -1.808 1.00 86.81 280 LYS A CA 1
ATOM 2229 C C . LYS A 1 280 ? 24.283 3.931 -1.736 1.00 86.81 280 LYS A C 1
ATOM 2231 O O . LYS A 1 280 ? 25.318 4.572 -1.582 1.00 86.81 280 LYS A O 1
ATOM 2236 N N . TYR A 1 281 ? 23.087 4.498 -1.884 1.00 82.69 281 TYR A N 1
ATOM 2237 C CA . TYR A 1 281 ? 22.850 5.931 -1.772 1.00 82.69 281 TYR A CA 1
ATOM 2238 C C . TYR A 1 281 ? 23.200 6.427 -0.361 1.00 82.69 281 TYR A C 1
ATOM 2240 O O . TYR A 1 281 ? 24.004 7.348 -0.220 1.00 82.69 281 TYR A O 1
ATOM 2248 N N . TYR A 1 282 ? 22.678 5.772 0.681 1.00 81.12 282 TYR A N 1
ATOM 2249 C CA . TYR A 1 282 ? 22.976 6.115 2.069 1.00 81.12 282 TYR A CA 1
ATOM 2250 C C . TYR A 1 282 ? 24.453 5.901 2.410 1.00 81.12 282 TYR A C 1
ATOM 2252 O O . TYR A 1 282 ? 25.068 6.812 2.958 1.00 81.12 282 TYR A O 1
ATOM 2260 N N . ASP A 1 283 ? 25.055 4.780 2.012 1.00 81.25 283 ASP A N 1
ATOM 2261 C CA . ASP A 1 283 ? 26.479 4.506 2.243 1.00 81.25 283 ASP A CA 1
ATOM 2262 C C . ASP A 1 283 ? 27.388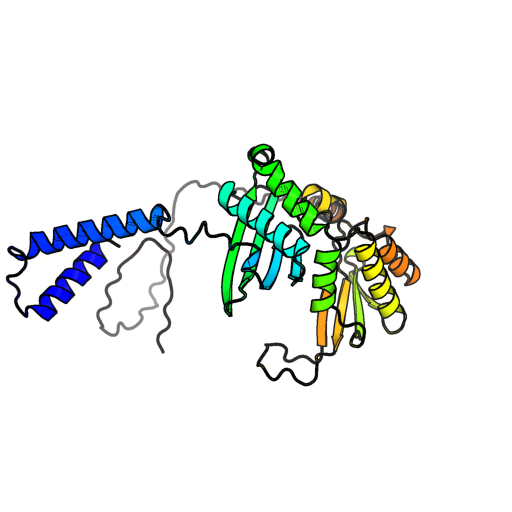 5.536 1.538 1.00 81.25 283 ASP A C 1
ATOM 2264 O O . ASP A 1 283 ? 28.378 6.003 2.108 1.00 81.25 283 ASP A O 1
ATOM 2268 N N . GLY A 1 284 ? 27.039 5.934 0.309 1.00 64.19 284 GLY A N 1
ATOM 2269 C CA . GLY A 1 284 ? 27.792 6.900 -0.495 1.00 64.19 284 GLY A CA 1
ATOM 2270 C C . GLY A 1 284 ? 27.682 8.351 -0.009 1.00 64.19 284 GLY A C 1
ATOM 2271 O O . GLY A 1 284 ? 28.677 9.083 -0.039 1.00 64.19 284 GLY A O 1
ATOM 2272 N N . ASP A 1 285 ? 26.511 8.779 0.479 1.00 51.47 285 ASP A N 1
ATOM 2273 C CA . ASP A 1 285 ? 26.321 10.118 1.059 1.00 51.47 285 ASP A CA 1
ATOM 2274 C C . ASP A 1 285 ? 26.815 10.210 2.517 1.00 51.47 285 ASP A C 1
ATOM 2276 O O . ASP A 1 285 ? 27.299 11.274 2.929 1.00 51.47 285 ASP A O 1
ATOM 2280 N N . TYR A 1 286 ? 26.817 9.108 3.284 1.00 44.00 286 TYR A N 1
ATOM 2281 C CA . TYR A 1 286 ? 27.464 9.064 4.603 1.00 44.00 286 TYR A CA 1
ATOM 2282 C C . TYR A 1 286 ? 28.983 9.264 4.513 1.00 44.00 286 TYR A C 1
ATOM 2284 O O . TYR A 1 286 ? 29.556 9.886 5.405 1.00 44.00 286 TYR A O 1
ATOM 2292 N N . GLU A 1 287 ? 29.660 8.841 3.441 1.00 41.47 287 GLU A N 1
ATOM 2293 C CA . GLU A 1 287 ? 31.082 9.172 3.252 1.00 41.47 287 GLU A CA 1
ATOM 2294 C C . GLU A 1 287 ? 31.313 10.636 2.830 1.00 41.47 287 GLU A C 1
ATOM 2296 O O . GLU A 1 287 ? 32.345 11.222 3.169 1.00 41.47 287 GLU A O 1
ATOM 2301 N N . LYS A 1 288 ? 30.351 11.269 2.143 1.00 42.75 288 LYS A N 1
ATOM 2302 C CA . LYS A 1 288 ? 30.463 12.660 1.667 1.00 42.75 288 LYS A CA 1
ATOM 2303 C C . LYS A 1 288 ? 30.108 13.705 2.735 1.00 42.75 288 LYS A C 1
ATOM 2305 O O . LYS A 1 288 ? 30.660 14.807 2.702 1.00 42.75 288 LYS A O 1
ATOM 2310 N N . TYR A 1 289 ? 29.248 13.361 3.699 1.00 39.69 289 TYR A N 1
ATOM 2311 C CA . TYR A 1 289 ? 28.812 14.241 4.798 1.00 39.69 289 TYR A CA 1
ATOM 2312 C C . TYR A 1 289 ? 29.149 13.724 6.214 1.00 39.69 289 TYR A C 1
ATOM 2314 O O . TYR A 1 289 ? 28.916 14.414 7.210 1.00 39.69 289 TYR A O 1
ATOM 2322 N N . GLY A 1 290 ? 29.766 12.550 6.346 1.00 41.59 290 GLY A N 1
ATOM 2323 C CA . GLY A 1 290 ? 30.100 11.928 7.628 1.00 41.59 290 GLY A CA 1
ATOM 2324 C C . GLY A 1 290 ? 31.375 12.454 8.283 1.00 41.59 290 GLY A C 1
ATOM 2325 O O . GLY A 1 290 ? 32.365 11.731 8.368 1.00 41.59 290 GLY A O 1
ATOM 2326 N N . LYS A 1 291 ? 31.340 13.691 8.803 1.00 40.72 291 LYS A N 1
ATOM 2327 C CA . LYS A 1 291 ? 32.001 14.091 10.068 1.00 40.72 291 LYS A CA 1
ATOM 2328 C C . LYS A 1 291 ? 31.688 15.541 10.455 1.00 40.72 291 LYS A C 1
ATOM 2330 O O . LYS A 1 291 ? 32.589 16.345 10.638 1.00 40.72 291 LYS A O 1
ATOM 2335 N N . GLU A 1 292 ? 30.419 15.858 10.695 1.00 32.53 292 GLU A N 1
ATOM 2336 C CA . GLU A 1 292 ? 30.082 16.859 11.716 1.00 32.53 292 GLU A CA 1
ATOM 2337 C C . GLU A 1 292 ? 28.713 16.560 12.345 1.00 32.53 292 GLU A C 1
ATOM 2339 O O . GLU A 1 292 ? 27.670 17.057 11.949 1.00 32.53 292 GLU A O 1
ATOM 2344 N N . VAL A 1 293 ? 28.758 15.646 13.319 1.00 36.75 293 VAL A N 1
ATOM 2345 C CA . VAL A 1 293 ? 27.952 15.597 14.549 1.00 36.75 293 VAL A CA 1
ATOM 2346 C C . VAL A 1 293 ? 26.619 16.369 14.510 1.00 36.75 293 VAL A C 1
ATOM 2348 O O . VAL A 1 293 ? 26.487 17.423 15.131 1.00 36.75 293 VAL A O 1
ATOM 2351 N N . TYR A 1 294 ? 25.582 15.784 13.914 1.00 38.19 294 TYR A N 1
ATOM 2352 C CA . TYR A 1 294 ? 24.215 16.032 14.372 1.00 38.19 294 TYR A CA 1
ATOM 2353 C C . TYR A 1 294 ? 23.906 15.016 15.468 1.00 38.19 294 TYR A C 1
ATOM 2355 O O . TYR A 1 294 ? 23.643 13.861 15.186 1.00 38.19 294 TYR A O 1
ATOM 2363 N N . TYR A 1 295 ? 24.121 15.465 16.706 1.00 35.72 295 TYR A N 1
ATOM 2364 C CA . TYR A 1 295 ? 23.619 15.013 18.016 1.00 35.72 295 TYR A CA 1
ATOM 2365 C C . TYR A 1 295 ? 24.699 15.288 19.067 1.00 35.72 295 TYR A C 1
ATOM 2367 O O . TYR A 1 295 ? 25.254 14.403 19.712 1.00 35.72 295 TYR A O 1
ATOM 2375 N N . LYS A 1 296 ? 24.997 16.574 19.266 1.00 31.91 296 LYS A N 1
ATOM 2376 C CA . LYS A 1 296 ? 25.578 17.046 20.522 1.00 31.91 296 LYS A CA 1
ATOM 2377 C C . LYS A 1 296 ? 24.605 18.014 21.177 1.00 31.91 296 LYS A C 1
ATOM 2379 O O . LYS A 1 296 ? 24.916 19.183 21.359 1.00 31.91 296 LYS A O 1
ATOM 2384 N N . ASN A 1 297 ? 23.418 17.525 21.533 1.00 31.17 297 ASN A N 1
ATOM 2385 C CA . ASN A 1 297 ? 22.597 18.248 22.494 1.00 31.17 297 ASN A CA 1
ATOM 2386 C C . ASN A 1 297 ? 23.115 17.906 23.893 1.00 31.17 297 ASN A C 1
ATOM 2388 O O . ASN A 1 297 ? 22.705 16.935 24.525 1.00 31.17 297 ASN A O 1
ATOM 2392 N N . GLN A 1 298 ? 24.080 18.703 24.354 1.00 30.67 298 GLN A N 1
ATOM 2393 C CA . GLN A 1 298 ? 24.248 18.908 25.781 1.00 30.67 298 GLN A CA 1
ATOM 2394 C C . GLN A 1 298 ? 23.009 19.665 26.261 1.00 30.67 298 GLN A C 1
ATOM 2396 O O . GLN A 1 298 ? 22.935 20.883 26.138 1.00 30.67 298 GLN A O 1
ATOM 2401 N N . TYR A 1 299 ? 22.043 18.948 26.832 1.00 35.09 299 TYR A N 1
ATOM 2402 C CA . TYR A 1 299 ? 21.190 19.556 27.844 1.00 35.09 299 TYR A CA 1
ATOM 2403 C C . TYR A 1 299 ? 22.055 19.785 29.085 1.00 35.09 299 TYR A C 1
ATOM 2405 O O . TYR A 1 299 ? 22.157 18.941 29.971 1.00 35.09 299 TYR A O 1
ATOM 2413 N N . THR A 1 300 ? 22.725 20.931 29.109 1.00 34.31 300 THR A N 1
ATOM 2414 C CA . THR A 1 300 ? 23.191 21.562 30.340 1.00 34.31 300 THR A CA 1
ATOM 2415 C C . THR A 1 300 ? 22.551 22.937 30.416 1.00 34.31 300 THR A C 1
ATOM 2417 O O . THR A 1 300 ? 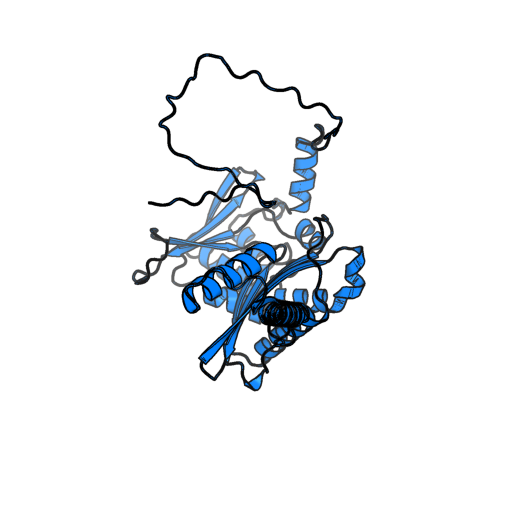22.635 23.730 29.482 1.00 34.31 300 THR A O 1
ATOM 2420 N N . GLU A 1 301 ? 21.845 23.136 31.520 1.00 42.12 301 GLU A N 1
ATOM 2421 C CA . GLU A 1 301 ? 21.050 24.292 31.910 1.00 42.12 301 GLU A CA 1
ATOM 2422 C C . GLU A 1 301 ? 21.808 25.628 31.806 1.00 42.12 301 GLU A C 1
ATOM 2424 O O . GLU A 1 301 ? 22.931 25.739 32.282 1.00 42.12 301 GLU A O 1
ATOM 2429 N N . GLU A 1 302 ? 21.167 26.641 31.213 1.00 31.56 302 GLU A N 1
ATOM 2430 C CA . GLU A 1 302 ? 20.863 27.956 31.812 1.00 31.56 302 GLU A CA 1
ATOM 2431 C C . GLU A 1 302 ? 20.222 28.848 30.732 1.00 31.56 302 GLU A C 1
ATOM 2433 O O . GLU A 1 302 ? 20.858 29.255 29.761 1.00 31.56 302 GLU A O 1
ATOM 2438 N N . ILE A 1 303 ? 18.931 29.153 30.888 1.00 36.28 303 ILE A N 1
ATOM 2439 C CA . ILE A 1 303 ? 18.227 30.101 30.018 1.00 36.28 303 ILE A CA 1
ATOM 2440 C C . ILE A 1 303 ? 18.725 31.509 30.363 1.00 36.28 303 ILE A C 1
ATOM 2442 O O . ILE A 1 303 ? 18.336 32.072 31.387 1.00 36.28 303 ILE A O 1
ATOM 2446 N N . GLN A 1 304 ? 19.557 32.103 29.506 1.00 33.28 304 GLN A N 1
ATOM 2447 C CA . GLN A 1 304 ? 19.794 33.545 29.542 1.00 33.28 304 GLN A CA 1
ATOM 2448 C C . GLN A 1 304 ? 18.637 34.269 28.849 1.00 33.28 304 GLN A C 1
ATOM 2450 O O . GLN A 1 304 ? 18.345 34.038 27.677 1.00 33.28 304 GLN A O 1
ATOM 2455 N N . ALA A 1 305 ? 17.972 35.151 29.595 1.00 35.84 305 ALA A N 1
ATOM 2456 C CA . ALA A 1 305 ? 16.941 36.033 29.072 1.00 35.84 305 ALA A CA 1
ATOM 2457 C C . ALA A 1 305 ? 17.530 36.974 28.008 1.00 35.84 305 ALA A C 1
ATOM 2459 O O . ALA A 1 305 ? 18.496 37.693 28.265 1.00 35.84 305 ALA A O 1
ATOM 2460 N N . ILE A 1 306 ? 16.924 36.987 26.821 1.00 35.12 306 ILE A N 1
ATOM 2461 C CA . ILE A 1 306 ? 17.234 37.961 25.772 1.00 35.12 306 ILE A CA 1
ATOM 2462 C C . 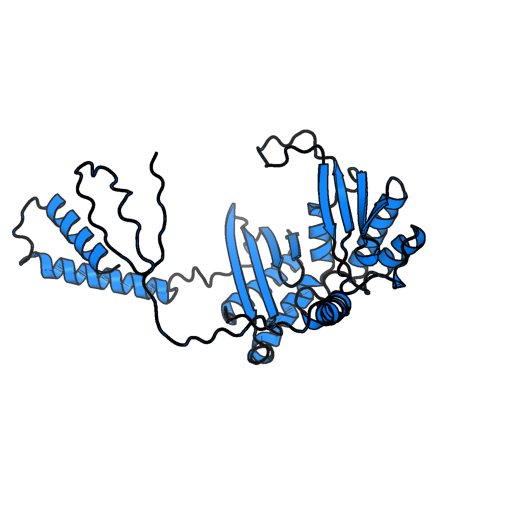ILE A 1 306 ? 16.682 39.328 26.226 1.00 35.12 306 ILE A C 1
ATOM 2464 O O . ILE A 1 306 ? 15.508 39.394 26.599 1.00 35.12 306 ILE A O 1
ATOM 2468 N N . PRO A 1 307 ? 17.469 40.421 26.213 1.00 35.69 307 PRO A N 1
ATOM 2469 C CA . PRO A 1 307 ? 16.962 41.743 26.563 1.00 35.69 307 PRO A CA 1
ATOM 2470 C C . PRO A 1 307 ? 15.987 42.235 25.489 1.00 35.69 307 PRO A C 1
ATOM 2472 O O . PRO A 1 307 ? 16.315 42.243 24.302 1.00 35.69 307 PRO A O 1
ATOM 2475 N N . VAL A 1 308 ? 14.800 42.665 25.911 1.00 41.81 308 VAL A N 1
ATOM 2476 C CA . VAL A 1 308 ? 13.823 43.347 25.052 1.00 41.81 308 VAL A CA 1
ATOM 2477 C C . VAL A 1 308 ? 14.302 44.794 24.830 1.00 41.81 308 VAL A C 1
ATOM 2479 O O . VAL A 1 308 ? 14.626 45.456 25.816 1.00 41.81 308 VAL A O 1
ATOM 2482 N N . PRO A 1 309 ? 14.386 45.302 23.586 1.00 38.28 309 PRO A N 1
ATOM 2483 C CA . PRO A 1 309 ? 14.690 46.710 23.325 1.00 38.28 309 PRO A CA 1
ATOM 2484 C C . PRO A 1 309 ? 13.560 47.633 23.820 1.00 38.28 309 PRO A C 1
ATOM 2486 O O . PRO A 1 309 ? 12.385 47.348 23.603 1.00 38.28 309 PRO A O 1
ATOM 2489 N N . ASP A 1 310 ? 13.922 48.749 24.459 1.00 46.44 310 ASP A N 1
ATOM 2490 C CA . ASP A 1 310 ? 13.012 49.686 25.149 1.00 46.44 310 ASP A CA 1
ATOM 2491 C C . ASP A 1 310 ? 12.093 50.534 24.231 1.00 46.44 310 ASP A C 1
ATOM 2493 O O . ASP A 1 310 ? 11.351 51.382 24.731 1.00 46.44 310 ASP A O 1
ATOM 2497 N N . ASP A 1 311 ? 12.113 50.365 22.904 1.00 45.59 311 ASP A N 1
ATOM 2498 C CA . ASP A 1 311 ? 11.477 51.304 21.961 1.00 45.59 311 ASP A CA 1
ATOM 2499 C C . ASP A 1 311 ? 10.263 50.774 21.178 1.00 45.59 311 ASP A C 1
ATOM 2501 O O . ASP A 1 311 ? 9.746 51.465 20.298 1.00 45.59 311 ASP A O 1
ATOM 2505 N N . LEU A 1 312 ? 9.709 49.620 21.553 1.00 36.69 312 LEU A N 1
ATOM 2506 C CA . LEU A 1 312 ? 8.394 49.182 21.079 1.00 36.69 312 LEU A CA 1
ATOM 2507 C C . LEU A 1 312 ? 7.384 49.218 22.224 1.00 36.69 312 LEU A C 1
ATOM 2509 O O . LEU A 1 312 ? 7.097 48.208 22.860 1.00 36.69 312 LEU A O 1
ATOM 2513 N N . THR A 1 313 ? 6.815 50.395 22.474 1.00 36.88 313 THR A N 1
ATOM 2514 C CA . THR A 1 313 ? 5.566 50.535 23.229 1.00 36.88 313 THR A CA 1
ATOM 2515 C C . THR A 1 313 ? 4.379 50.445 22.263 1.00 36.88 313 THR A C 1
ATOM 2517 O O . THR A 1 313 ? 4.005 51.448 21.655 1.00 36.88 313 THR A O 1
ATOM 2520 N N . PRO A 1 314 ? 3.744 49.271 22.080 1.00 34.34 314 PRO A N 1
ATOM 2521 C CA . PRO A 1 314 ? 2.424 49.228 21.476 1.00 34.34 314 PRO A CA 1
ATOM 2522 C C . PRO A 1 314 ? 1.421 49.866 22.442 1.00 34.34 314 PRO A C 1
ATOM 2524 O O . PRO A 1 314 ? 1.327 49.512 23.618 1.00 34.34 314 PRO A O 1
ATOM 2527 N N . GLU A 1 315 ? 0.690 50.845 21.924 1.00 34.53 315 GLU A N 1
ATOM 2528 C CA . GLU A 1 315 ? -0.416 51.521 22.587 1.00 34.53 315 GLU A CA 1
ATOM 2529 C C . GLU A 1 315 ? -1.476 50.476 22.987 1.00 34.53 315 GLU A C 1
ATOM 2531 O O . GLU A 1 315 ? -2.114 49.846 22.142 1.00 34.53 315 GLU A O 1
ATOM 2536 N N . ILE A 1 316 ? -1.621 50.234 24.293 1.00 35.00 316 ILE A N 1
ATOM 2537 C CA . ILE A 1 316 ? -2.584 49.275 24.840 1.00 35.00 316 ILE A CA 1
ATOM 2538 C C . ILE A 1 316 ? -3.984 49.883 24.706 1.00 35.00 316 ILE A C 1
ATOM 2540 O O . ILE A 1 316 ? -4.389 50.722 25.512 1.00 35.00 316 ILE A O 1
ATOM 2544 N N . ALA A 1 317 ? -4.750 49.435 23.711 1.00 33.25 317 ALA A N 1
ATOM 2545 C CA . ALA A 1 317 ? -6.200 49.558 23.760 1.00 33.25 317 ALA A CA 1
ATOM 2546 C C . ALA A 1 317 ? -6.711 48.673 24.907 1.00 33.25 317 ALA A C 1
ATOM 2548 O O . ALA A 1 317 ? -6.541 47.455 24.906 1.00 33.25 317 ALA A O 1
ATOM 2549 N N . SER A 1 318 ? -7.294 49.305 25.923 1.00 43.22 318 SER A N 1
ATOM 2550 C CA . SER A 1 318 ? -7.848 48.636 27.095 1.00 43.22 318 SER A CA 1
ATOM 2551 C C . SER A 1 318 ? -9.029 47.743 26.703 1.00 43.22 318 SER A C 1
ATOM 2553 O O . SER A 1 318 ? -10.096 48.244 26.342 1.00 43.22 318 SER A O 1
ATOM 2555 N N . GLY A 1 319 ? -8.849 46.433 26.821 1.00 33.34 319 GLY A N 1
ATOM 2556 C CA . GLY A 1 319 ? -9.911 45.436 26.741 1.00 33.34 319 GLY A CA 1
ATOM 2557 C C . GLY A 1 319 ? -9.443 44.139 27.387 1.00 33.34 319 GLY A C 1
ATOM 2558 O O . GLY A 1 319 ? -8.466 43.546 26.943 1.00 33.34 319 GLY A O 1
ATOM 2559 N N . ASP A 1 320 ? -10.109 43.743 28.469 1.00 38.31 320 ASP A N 1
ATOM 2560 C CA . ASP A 1 320 ? -9.745 42.611 29.320 1.00 38.31 320 ASP A CA 1
ATOM 2561 C C . ASP A 1 320 ? -9.688 41.285 28.541 1.00 38.31 320 ASP A C 1
ATOM 2563 O O . ASP A 1 320 ? -10.715 40.762 28.107 1.00 38.31 320 ASP A O 1
ATOM 2567 N N . ALA A 1 321 ? -8.497 40.694 28.433 1.00 30.94 321 ALA A N 1
ATOM 2568 C CA . ALA A 1 321 ? -8.322 39.300 28.041 1.00 30.94 321 ALA A CA 1
ATOM 2569 C C . ALA A 1 321 ? -7.426 38.592 29.065 1.00 30.94 321 ALA A C 1
ATOM 2571 O O . ALA A 1 321 ? -6.224 38.837 29.156 1.00 30.94 321 ALA A O 1
ATOM 2572 N N . ALA A 1 322 ? -8.035 37.719 29.869 1.00 30.91 322 ALA A N 1
ATOM 2573 C CA . ALA A 1 322 ? -7.329 36.841 30.789 1.00 30.91 322 ALA A CA 1
ATOM 2574 C C . ALA A 1 322 ? -6.769 35.631 30.028 1.00 30.91 322 ALA A C 1
ATOM 2576 O O . ALA A 1 322 ? -7.507 34.888 29.384 1.00 30.91 322 ALA A O 1
ATOM 2577 N N . VAL A 1 323 ? -5.457 35.430 30.136 1.00 31.31 323 VAL A N 1
ATOM 2578 C CA . VAL A 1 323 ? -4.739 34.250 29.645 1.00 31.31 323 VAL A CA 1
ATOM 2579 C C . VAL A 1 323 ? -5.012 33.080 30.594 1.00 31.31 323 VAL A C 1
ATOM 2581 O O . VAL A 1 323 ? -4.709 33.167 31.783 1.00 31.31 323 VAL A O 1
ATOM 2584 N N . ILE A 1 324 ? -5.570 31.979 30.083 1.00 34.03 324 ILE A N 1
ATOM 2585 C CA . ILE A 1 324 ? -5.680 30.703 30.806 1.00 34.03 324 ILE A CA 1
ATOM 2586 C C . ILE A 1 324 ? -4.838 29.677 30.043 1.00 34.03 324 ILE A C 1
ATOM 2588 O O . ILE A 1 324 ? -5.202 29.268 28.945 1.00 34.03 324 ILE A O 1
ATOM 2592 N N . GLY A 1 325 ? -3.692 29.299 30.615 1.00 28.45 325 GLY A N 1
ATOM 2593 C CA . GLY A 1 325 ? -2.802 28.272 30.071 1.00 28.45 325 GLY A CA 1
ATOM 2594 C C . GLY A 1 325 ? -3.322 26.860 30.356 1.00 28.45 325 GLY A C 1
ATOM 2595 O O . GLY A 1 325 ? -3.631 26.530 31.501 1.00 28.45 325 GLY A O 1
ATOM 2596 N N . GLY A 1 326 ? -3.412 26.040 29.309 1.00 28.89 326 GLY A N 1
ATOM 2597 C CA . GLY A 1 326 ? -3.636 24.594 29.356 1.00 28.89 326 GLY A CA 1
ATOM 2598 C C . GLY A 1 326 ? -2.462 23.856 28.703 1.00 28.89 326 GLY A C 1
ATOM 2599 O O . GLY A 1 326 ? -1.715 24.456 27.939 1.00 28.89 326 GLY A O 1
ATOM 2600 N N . ALA A 1 327 ? -2.279 22.582 29.052 1.00 32.41 327 ALA A N 1
ATOM 2601 C CA . ALA A 1 327 ? -1.067 21.789 28.820 1.00 32.41 327 ALA A CA 1
ATOM 2602 C C . ALA A 1 327 ? -0.866 21.232 27.394 1.00 32.41 327 ALA A C 1
ATOM 2604 O O . ALA A 1 327 ? 0.019 20.408 27.209 1.00 32.41 327 ALA A O 1
ATOM 2605 N N . ASP A 1 328 ? -1.601 21.717 26.399 1.00 36.34 328 ASP A N 1
ATOM 2606 C CA . ASP A 1 328 ? -1.341 21.419 24.990 1.00 36.34 328 ASP A CA 1
ATOM 2607 C C . ASP A 1 328 ? -1.062 22.750 24.285 1.00 36.34 328 ASP A C 1
ATOM 2609 O O . ASP A 1 328 ? -1.747 23.741 24.542 1.00 36.34 328 ASP A O 1
ATOM 2613 N N . GLY A 1 329 ? -0.005 22.798 23.471 1.00 34.84 329 GLY A N 1
ATOM 2614 C CA . GLY A 1 329 ? 0.539 24.015 22.856 1.00 34.84 329 GLY A CA 1
ATOM 2615 C C . GLY A 1 329 ? -0.472 24.897 22.094 1.00 34.84 329 GLY A C 1
ATOM 2616 O O . GLY A 1 329 ? -1.630 24.528 21.884 1.00 34.84 329 GLY A O 1
ATOM 2617 N N . PRO A 1 330 ? -0.055 26.107 21.672 1.00 32.09 330 PRO A N 1
ATOM 2618 C CA . PRO A 1 330 ? -0.973 27.156 21.243 1.00 32.09 330 PRO A CA 1
ATOM 2619 C C . PRO A 1 330 ? -1.744 26.759 19.979 1.00 32.09 330 PRO A C 1
ATOM 2621 O O . PRO A 1 330 ? -1.212 26.764 18.872 1.00 32.09 330 PRO A O 1
ATOM 2624 N N . THR A 1 331 ? -3.034 26.471 20.145 1.00 35.50 331 THR A N 1
ATOM 2625 C CA . THR A 1 331 ? -3.985 26.376 19.036 1.00 35.50 331 THR A CA 1
ATOM 2626 C C . THR A 1 331 ? -4.461 27.788 18.705 1.00 35.50 331 THR A C 1
ATOM 2628 O O . THR A 1 331 ? -5.228 28.387 19.461 1.00 35.50 331 THR A O 1
ATOM 2631 N N . ALA A 1 332 ? -3.989 28.349 17.593 1.00 35.50 332 ALA A N 1
ATOM 2632 C CA . ALA A 1 332 ? -4.526 29.595 17.061 1.00 35.50 332 ALA A CA 1
ATOM 2633 C C . ALA A 1 332 ? -5.917 29.329 16.463 1.00 35.50 332 ALA A C 1
ATOM 2635 O O . ALA A 1 332 ? -6.050 28.636 15.457 1.00 35.50 332 ALA A O 1
ATOM 2636 N N . VAL A 1 333 ? -6.957 29.881 17.088 1.00 31.06 333 VAL A N 1
ATOM 2637 C CA . VAL A 1 333 ? -8.303 29.942 16.511 1.00 31.06 333 VAL A CA 1
ATOM 2638 C C . VAL A 1 333 ? -8.432 31.282 15.797 1.00 31.06 333 VAL A C 1
ATOM 2640 O O . VAL A 1 333 ? -8.478 32.329 16.440 1.00 31.06 333 VAL A O 1
ATOM 2643 N N . TYR A 1 334 ? -8.489 31.252 14.468 1.00 30.53 334 TYR A N 1
ATOM 2644 C CA . TYR A 1 334 ? -8.863 32.419 13.676 1.00 30.53 334 TYR A CA 1
ATOM 2645 C C . TYR A 1 334 ? -10.385 32.566 13.702 1.00 30.53 334 TYR A C 1
ATOM 2647 O O . TYR A 1 334 ? -11.113 31.670 13.276 1.00 30.53 334 TYR A O 1
ATOM 2655 N N . VAL A 1 335 ? -10.863 33.703 14.201 1.00 32.31 335 VAL A N 1
ATOM 2656 C CA . VAL A 1 335 ? -12.258 34.125 14.067 1.00 32.31 335 VAL A CA 1
ATOM 2657 C C . VAL A 1 335 ? -12.267 35.339 13.145 1.00 32.31 335 VAL A C 1
ATOM 2659 O O . VAL A 1 335 ? -11.775 36.379 13.562 1.00 32.31 335 VAL A O 1
ATOM 2662 N N . GLY A 1 336 ? -12.812 35.158 11.934 1.00 37.78 336 GLY A N 1
ATOM 2663 C CA . GLY A 1 336 ? -13.363 36.194 11.039 1.00 37.78 336 GLY A CA 1
ATOM 2664 C C . GLY A 1 336 ? -12.490 37.392 10.698 1.00 37.78 336 GLY A C 1
ATOM 2665 O O . GLY A 1 336 ? -12.488 38.338 11.511 1.00 37.78 336 GLY A O 1
#